Protein AF-A0A140NI10-F1 (afdb_monomer)

Organism: Providencia stuartii (strain MRSN 2154) (NCBI:txid1157951)

Nearest PDB structures (foldseek):
  1dov-assembly1_A  TM=3.458E-01  e=9.570E-01  Mus musculus
  4igg-assembly1_B  TM=4.214E-01  e=2.190E+00  Homo sapiens
  4igg-assembly1_A  TM=4.180E-01  e=5.246E+00  Homo sapiens
  6z0c-assembly4_D  TM=2.376E-01  e=1.662E+00  Escherichia coli

Mean predicted aligned error: 4.51 Å

Sequence (211 aa):
MIIGLGIGGLHVGQPLRFFNMLLGVGRSPMSNEAFLSGVFVTFAAATLFFTLFYKQALLRELANIAAVISGVAFVWSIPQVYNIASIANWNTGYTTLQMWMTMLVGGGALAIAIGARGLGIASFLIGALVIFASRAGYQAFLSETGPALSAEQTGFWGFQVVVLVIALAGFIGMALKQRAPKATLATCAGAVLLAELAGRIAFYNLWQITM

Foldseek 3Di:
DVVVVVCVLVVDPCSVCLVVLCVCCPPALSSVLNVLVVQLVVLVVQLVCCVPPVVDPVSNVVSVVSNVVSVVSNLQSVLVNQLDPQQQLSVDPVVNLLSQLLCLQLVLLVCCLVPVLPSSLVSNVVSLVSCVVCVVVSLVSCCVPPVVLSVVLVVLLVLLNVLSVVLNVVSVVCVVVVDDDSVVSVVSSVSNVVSSVSVVVSSVSSDDGDD

Secondary structure (DSSP, 8-state):
-HHHHHHHHHSSS-GGGGGGGGGGTTT-HHHHHHHHHHHHHHHHHHHHHHHHTS--HHHHHHHHHHHHHHHHHHHHHHHHHH--TT-TTTSSHHHHHHHHHHHHHHHHHHHHHHT-HHHHHHHHHHHHHHHHHHHHHHHHHHHHH-HHHHHHTHHHHHHHHHHHHHHHHHHHHHHHTS---HHHHHHHHHHHHHHHHHHHHHHHTT-----

pLDDT: mean 91.67, std 6.5, range [59.47, 98.0]

Radius of gyration: 18.82 Å; Cα contacts (8 Å, |Δi|>4): 220; chains: 1; bounding box: 47×36×52 Å

InterPro domains:
  IPR007059 DMSO reductase anchor subunit (DmsC) [PF04976] (4-116)
  IPR007059 DMSO reductase anchor subunit (DmsC) [PTHR38095] (2-207)

Solvent-accessible surface area (backbone atoms only — not comparable to full-atom values): 10786 Å² total; per-residue (Å²): 106,68,66,60,50,50,54,60,48,65,72,43,96,54,53,93,53,52,73,60,40,59,79,32,50,93,76,36,46,62,21,39,26,55,51,31,49,49,53,20,50,52,23,48,50,45,21,50,44,22,59,74,75,69,61,40,66,68,62,18,51,53,22,42,54,49,20,52,55,31,42,53,52,22,60,64,28,53,43,55,59,44,52,38,86,58,25,59,81,40,42,43,72,60,48,42,51,53,56,55,28,47,50,27,29,45,49,10,33,47,31,36,42,78,63,48,42,72,66,9,48,54,33,22,51,55,18,49,52,52,50,61,70,45,42,64,61,49,52,51,51,34,49,72,76,39,43,68,55,43,58,73,30,45,63,33,48,48,49,21,53,53,46,49,54,52,44,50,55,48,53,52,55,36,60,74,62,77,68,66,60,62,66,59,39,44,51,47,26,51,50,44,45,50,21,53,50,34,40,47,52,35,56,63,63,48,71,50,75,65,129

Structure (mmCIF, N/CA/C/O backbone):
data_AF-A0A140NI10-F1
#
_entry.id   AF-A0A140NI10-F1
#
loop_
_atom_site.group_PDB
_atom_site.id
_atom_site.type_symbol
_atom_site.label_atom_id
_atom_site.label_alt_id
_atom_site.label_comp_id
_atom_site.label_asym_id
_atom_site.label_entity_id
_atom_site.label_seq_id
_atom_site.pdbx_PDB_ins_code
_atom_site.Cartn_x
_atom_site.Cartn_y
_atom_site.Cartn_z
_atom_site.occupancy
_atom_site.B_iso_or_equiv
_atom_site.auth_seq_id
_atom_site.auth_comp_id
_atom_site.auth_asym_id
_atom_site.auth_atom_id
_atom_site.pdbx_PDB_model_num
ATOM 1 N N . MET A 1 1 ? -12.496 0.060 0.990 1.00 72.19 1 MET A N 1
ATOM 2 C CA . MET A 1 1 ? -12.858 -1.185 0.273 1.00 72.19 1 MET A CA 1
ATOM 3 C C . MET A 1 1 ? -13.864 -0.915 -0.839 1.00 72.19 1 MET A C 1
ATOM 5 O O . MET A 1 1 ? -13.474 -1.034 -1.987 1.00 72.19 1 MET A O 1
ATOM 9 N N . ILE A 1 2 ? -15.085 -0.450 -0.539 1.00 79.44 2 ILE A N 1
ATOM 10 C CA . ILE A 1 2 ? -16.117 -0.176 -1.565 1.00 79.44 2 ILE A CA 1
ATOM 11 C C . ILE A 1 2 ? -15.663 0.859 -2.605 1.00 79.44 2 ILE A C 1
ATOM 13 O O . ILE A 1 2 ? -15.831 0.627 -3.792 1.00 79.44 2 ILE A O 1
ATOM 17 N N . ILE A 1 3 ? -15.025 1.956 -2.179 1.00 85.12 3 ILE A N 1
ATOM 18 C CA . ILE A 1 3 ? -14.498 2.977 -3.106 1.00 85.12 3 ILE A CA 1
ATOM 19 C C . ILE A 1 3 ? -13.480 2.363 -4.081 1.00 85.12 3 ILE A C 1
ATOM 21 O O . ILE A 1 3 ? -13.579 2.571 -5.284 1.00 85.12 3 ILE A O 1
ATOM 25 N N . GLY A 1 4 ? -12.539 1.563 -3.566 1.00 80.94 4 GLY A N 1
ATOM 26 C CA . GLY A 1 4 ? -11.522 0.893 -4.382 1.00 80.94 4 GLY A CA 1
ATOM 27 C C . GLY A 1 4 ? -12.123 -0.108 -5.370 1.00 80.94 4 GLY A C 1
ATOM 28 O O . GLY A 1 4 ? -11.763 -0.083 -6.539 1.00 80.94 4 GLY A O 1
ATOM 29 N N . LEU A 1 5 ? -13.094 -0.918 -4.935 1.00 79.50 5 LEU A N 1
ATOM 30 C CA . LEU A 1 5 ? -13.854 -1.802 -5.826 1.00 79.50 5 LEU A CA 1
ATOM 31 C C . LEU A 1 5 ? -14.660 -1.032 -6.875 1.00 79.50 5 LEU A C 1
ATOM 33 O O . LEU A 1 5 ? -14.738 -1.473 -8.012 1.00 79.50 5 LEU A O 1
ATOM 37 N N . GLY A 1 6 ? -15.260 0.101 -6.507 1.00 83.44 6 GLY A N 1
ATOM 38 C CA . GLY A 1 6 ? -16.024 0.937 -7.429 1.00 83.44 6 GLY A CA 1
ATOM 39 C C . GLY A 1 6 ? -15.140 1.483 -8.545 1.00 83.44 6 GLY A C 1
ATOM 40 O O . GLY A 1 6 ? -15.444 1.293 -9.717 1.00 83.44 6 GLY A O 1
ATOM 41 N N . ILE A 1 7 ? -13.997 2.076 -8.194 1.00 84.50 7 ILE A N 1
ATOM 42 C CA . ILE A 1 7 ? -13.000 2.533 -9.174 1.00 84.50 7 ILE A CA 1
ATOM 43 C C . ILE A 1 7 ? -12.474 1.337 -9.990 1.00 84.50 7 ILE A C 1
ATOM 45 O O . ILE A 1 7 ? -12.391 1.401 -11.216 1.00 84.50 7 ILE A O 1
ATOM 49 N N . GLY A 1 8 ? -12.208 0.212 -9.322 1.00 78.38 8 GLY A N 1
ATOM 50 C CA . GLY A 1 8 ? -11.812 -1.061 -9.924 1.00 78.38 8 GLY A CA 1
ATOM 51 C C . GLY A 1 8 ? -12.811 -1.595 -10.959 1.00 78.38 8 GLY A C 1
ATOM 52 O O . GLY A 1 8 ? -12.415 -2.028 -12.028 1.00 78.38 8 GLY A O 1
ATOM 53 N N . GLY A 1 9 ? -14.112 -1.524 -10.701 1.00 76.88 9 GLY A N 1
ATOM 54 C CA . GLY A 1 9 ? -15.130 -1.965 -11.655 1.00 76.88 9 GLY A CA 1
ATOM 55 C C . GLY A 1 9 ? -15.343 -0.979 -12.804 1.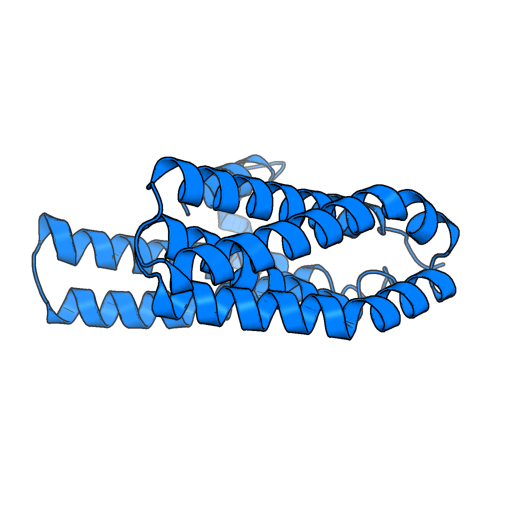00 76.88 9 GLY A C 1
ATOM 56 O O . GLY A 1 9 ? -15.626 -1.394 -13.925 1.00 76.88 9 GLY A O 1
ATOM 57 N N . LEU A 1 10 ? -15.194 0.322 -12.536 1.00 81.56 10 LEU A N 1
ATOM 58 C CA . LEU A 1 10 ? -15.468 1.386 -13.504 1.00 81.56 10 LEU A CA 1
ATOM 59 C C . LEU A 1 10 ? -14.306 1.664 -14.464 1.00 81.56 10 LEU A C 1
ATOM 61 O O . LEU A 1 10 ? -14.553 2.148 -15.563 1.00 81.56 10 LEU A O 1
ATOM 65 N N . HIS A 1 11 ? -13.060 1.358 -14.086 1.00 82.25 11 HIS A N 1
ATOM 66 C CA . HIS A 1 11 ? -11.913 1.540 -14.988 1.00 82.25 11 HIS A CA 1
ATOM 67 C C . HIS A 1 11 ? -11.808 0.447 -16.067 1.00 82.25 11 HIS A C 1
ATOM 69 O O . HIS A 1 11 ? -11.028 0.584 -17.008 1.00 82.25 11 HIS A O 1
ATOM 75 N N . VAL A 1 12 ? -12.587 -0.635 -15.955 1.00 79.56 12 VAL A N 1
ATOM 76 C CA . VAL A 1 12 ? -12.643 -1.686 -16.976 1.00 79.56 12 VAL A CA 1
ATOM 77 C C . VAL A 1 12 ? -13.477 -1.183 -18.153 1.00 79.56 12 VAL A C 1
ATOM 79 O O . VAL A 1 12 ? -14.613 -0.757 -17.973 1.00 79.56 12 VAL A O 1
ATOM 82 N N . GLY A 1 13 ? -12.956 -1.289 -19.379 1.00 78.38 13 GLY A N 1
ATOM 83 C CA . GLY A 1 13 ? -13.637 -0.777 -20.580 1.00 78.38 13 GLY A CA 1
ATOM 84 C C . GLY A 1 13 ? -15.014 -1.400 -20.870 1.00 78.38 13 GLY A C 1
ATOM 85 O O . GLY A 1 13 ? -15.803 -0.821 -21.611 1.00 78.38 13 GLY A O 1
ATOM 86 N N . GLN A 1 14 ? -15.327 -2.567 -20.291 1.00 83.62 14 GLN A N 1
ATOM 87 C CA . GLN A 1 14 ? -16.635 -3.228 -20.397 1.00 83.62 14 GLN A CA 1
ATOM 88 C C . GLN A 1 14 ? -17.093 -3.794 -19.036 1.00 83.62 14 GLN A C 1
ATOM 90 O O . GLN A 1 14 ? -16.992 -5.005 -18.816 1.00 83.62 14 GLN A O 1
ATOM 95 N N . PRO A 1 15 ? -17.646 -2.964 -18.128 1.00 81.25 15 PRO A N 1
ATOM 96 C CA . PRO A 1 15 ? -18.005 -3.385 -16.767 1.00 81.25 15 PRO A CA 1
ATOM 97 C C . PRO A 1 15 ? -19.006 -4.548 -16.719 1.00 81.25 15 PRO A C 1
ATOM 99 O O . PRO A 1 15 ? -18.899 -5.435 -15.876 1.00 81.25 15 PRO A O 1
ATOM 102 N N . LEU A 1 16 ? -19.937 -4.613 -17.680 1.00 82.94 16 LEU A N 1
ATOM 103 C CA . LEU A 1 16 ? -20.929 -5.695 -17.782 1.00 82.94 16 LEU A CA 1
ATOM 104 C C . LEU A 1 16 ? -20.303 -7.077 -18.027 1.00 82.94 16 LEU A C 1
ATOM 106 O O . LEU A 1 16 ? -20.936 -8.097 -17.774 1.00 82.94 16 LEU A O 1
ATOM 110 N N . ARG A 1 17 ? -19.058 -7.122 -18.515 1.00 83.25 17 ARG A N 1
ATOM 111 C CA . ARG A 1 17 ? -18.321 -8.362 -18.790 1.00 83.25 17 ARG A CA 1
ATOM 112 C C . ARG A 1 17 ? -17.316 -8.702 -17.696 1.00 83.25 17 ARG A C 1
ATOM 114 O O . ARG A 1 17 ? -16.549 -9.642 -17.876 1.00 83.25 17 ARG A O 1
ATOM 121 N N . PHE A 1 18 ? -17.325 -7.988 -16.569 1.00 79.19 18 PHE A N 1
ATOM 122 C CA . PHE A 1 18 ? -16.405 -8.222 -15.455 1.00 79.19 18 PHE A CA 1
ATOM 123 C C . PHE A 1 18 ? -16.382 -9.692 -15.010 1.00 79.19 18 PHE A C 1
ATOM 125 O O . PHE A 1 18 ? -15.312 -10.258 -14.813 1.00 79.19 18 PHE A O 1
ATOM 132 N N . PHE A 1 19 ? -17.540 -10.359 -14.956 1.00 82.88 19 PHE A N 1
ATOM 133 C CA . PHE A 1 19 ? -17.618 -11.776 -14.580 1.00 82.88 19 PHE A CA 1
ATOM 134 C C . PHE A 1 19 ? -16.834 -12.709 -15.515 1.00 82.88 19 PHE A C 1
ATOM 136 O O . PHE A 1 19 ? -16.375 -13.759 -15.074 1.00 82.88 19 PHE A O 1
ATOM 143 N N . ASN A 1 20 ? -16.586 -12.317 -16.769 1.00 87.44 20 ASN A N 1
ATOM 144 C CA . ASN A 1 20 ? -15.749 -13.100 -17.678 1.00 87.44 20 ASN A CA 1
ATOM 145 C C . ASN A 1 20 ? -14.283 -13.132 -17.225 1.00 87.44 20 ASN A C 1
ATOM 147 O O . ASN A 1 20 ? -13.594 -14.107 -17.513 1.00 87.44 20 ASN A O 1
ATOM 151 N N . MET A 1 21 ? -13.800 -12.122 -16.485 1.00 83.50 21 MET A N 1
ATOM 152 C CA . MET A 1 21 ? -12.450 -12.159 -15.909 1.00 83.50 21 MET A CA 1
ATOM 153 C C . MET A 1 21 ? -12.278 -13.321 -14.931 1.00 83.50 21 MET A C 1
ATOM 155 O O . MET A 1 21 ? -11.159 -13.814 -14.795 1.00 83.50 21 MET A O 1
ATOM 159 N N . LEU A 1 22 ? -13.355 -13.806 -14.300 1.00 86.31 22 LEU A N 1
ATOM 160 C CA . LEU A 1 22 ? -13.292 -14.951 -13.387 1.00 86.31 22 LEU A CA 1
ATOM 161 C C . LEU A 1 22 ? -12.884 -16.247 -14.104 1.00 86.31 22 LEU A C 1
ATOM 163 O O . LEU A 1 22 ? -12.261 -17.111 -13.495 1.00 86.31 22 LEU A O 1
ATOM 167 N N . LEU A 1 23 ? -13.145 -16.360 -15.410 1.00 91.56 23 LEU A N 1
ATOM 168 C CA . LEU A 1 23 ? -12.708 -17.505 -16.221 1.00 91.56 23 LEU A CA 1
ATOM 169 C C . LEU A 1 23 ? -11.180 -17.558 -16.396 1.00 91.56 23 LEU A C 1
ATOM 171 O O . LEU A 1 23 ? -10.634 -18.594 -16.767 1.00 91.56 23 LEU A O 1
ATOM 175 N N . GLY A 1 24 ? -10.486 -16.445 -16.144 1.00 89.81 24 GLY A N 1
ATOM 176 C CA . GLY A 1 24 ? -9.028 -16.348 -16.210 1.00 89.81 24 GLY A CA 1
ATOM 177 C C . GLY A 1 24 ? -8.313 -16.636 -14.887 1.00 89.81 24 GLY A C 1
ATOM 178 O O . GLY A 1 24 ? -7.084 -16.544 -14.849 1.00 89.81 24 GLY A O 1
ATOM 179 N N . VAL A 1 25 ? -9.039 -16.954 -13.808 1.00 94.00 25 VAL A N 1
ATOM 180 C CA . VAL A 1 25 ? -8.435 -17.268 -12.502 1.00 94.00 25 VAL A CA 1
ATOM 181 C C . VAL A 1 25 ? -7.501 -18.475 -12.637 1.00 94.00 25 VAL A C 1
ATOM 183 O O . VAL A 1 25 ? -7.818 -19.470 -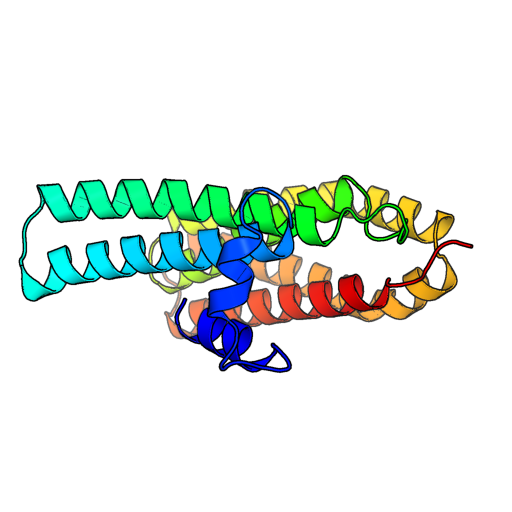13.283 1.00 94.00 25 VAL A O 1
ATOM 186 N N . GLY A 1 26 ? -6.305 -18.353 -12.070 1.00 91.25 26 GLY A N 1
ATOM 187 C CA . GLY A 1 26 ? -5.202 -19.306 -12.187 1.00 91.25 26 GLY A CA 1
ATOM 188 C C . GLY A 1 26 ? -4.323 -19.118 -13.428 1.00 91.25 26 GLY A C 1
ATOM 189 O O . GLY A 1 26 ? -3.220 -19.652 -13.458 1.00 91.25 26 GLY A O 1
ATOM 190 N N . ARG A 1 27 ? -4.761 -18.345 -14.434 1.00 92.19 27 ARG A N 1
ATOM 191 C CA . ARG A 1 27 ? -4.023 -18.134 -15.697 1.00 92.19 27 ARG A CA 1
ATOM 192 C C . ARG A 1 27 ? -3.550 -16.699 -15.896 1.00 92.19 27 ARG A C 1
ATOM 194 O O . ARG A 1 27 ? -2.486 -16.488 -16.465 1.00 92.19 27 ARG A O 1
ATOM 201 N N . SER A 1 28 ? -4.349 -15.724 -15.469 1.00 92.88 28 SER A N 1
ATOM 202 C CA . SER A 1 28 ? -4.067 -14.298 -15.631 1.00 92.88 28 SER A CA 1
ATOM 203 C C . SER A 1 28 ? -3.830 -13.643 -14.268 1.00 92.88 28 SER A C 1
ATOM 205 O O . SER A 1 28 ? -4.716 -13.722 -13.410 1.00 92.88 28 SER A O 1
ATOM 207 N N . PRO A 1 29 ? -2.695 -12.945 -14.063 1.00 93.12 29 PRO A N 1
ATOM 208 C CA . PRO A 1 29 ? -2.457 -12.165 -12.850 1.00 93.12 29 PRO A CA 1
ATOM 209 C C . PRO A 1 29 ? -3.578 -11.159 -12.559 1.00 93.12 29 PRO A C 1
ATOM 211 O O . PRO A 1 29 ? -4.019 -11.042 -11.421 1.00 93.12 29 PRO A O 1
ATOM 214 N N . MET A 1 30 ? -4.116 -10.509 -13.597 1.00 91.06 30 MET A N 1
ATOM 215 C CA . MET A 1 30 ? -5.201 -9.531 -13.459 1.00 91.06 30 MET A CA 1
ATOM 216 C C . MET A 1 30 ? -6.517 -10.183 -13.005 1.00 91.06 30 MET A C 1
ATOM 218 O O . MET A 1 30 ? -7.249 -9.629 -12.187 1.00 91.06 30 MET A O 1
ATOM 222 N N . SER A 1 31 ? -6.815 -11.389 -13.501 1.00 93.25 31 SER A N 1
ATOM 223 C CA . SER A 1 31 ? -7.972 -12.171 -13.045 1.00 93.25 31 SER A CA 1
ATOM 224 C C . SER A 1 31 ? -7.812 -12.635 -11.598 1.00 93.25 31 SER A C 1
ATOM 226 O O . SER A 1 31 ? -8.778 -12.592 -10.836 1.00 93.25 31 SER A O 1
ATOM 228 N N . ASN A 1 32 ? -6.602 -13.055 -11.212 1.00 95.00 32 ASN A N 1
ATOM 229 C CA . ASN A 1 32 ? -6.291 -13.449 -9.838 1.00 95.00 32 ASN A CA 1
ATOM 230 C C . ASN A 1 32 ? -6.474 -12.276 -8.874 1.00 95.00 32 ASN A C 1
ATOM 232 O O . ASN A 1 32 ? -7.113 -12.442 -7.836 1.00 95.00 32 ASN A O 1
ATOM 236 N N . GLU A 1 33 ? -5.969 -11.096 -9.239 1.00 93.44 33 GLU A N 1
ATOM 237 C CA . GLU A 1 33 ? -6.137 -9.871 -8.458 1.00 93.44 33 GLU A CA 1
ATOM 238 C C . GLU A 1 33 ? -7.620 -9.535 -8.260 1.00 93.44 33 GLU A C 1
ATOM 240 O O . GLU A 1 33 ? -8.076 -9.371 -7.125 1.00 93.44 33 GLU A O 1
ATOM 245 N N . ALA A 1 34 ? -8.397 -9.494 -9.348 1.00 91.38 34 ALA A N 1
ATOM 246 C CA . ALA A 1 34 ? -9.821 -9.180 -9.283 1.00 91.38 34 ALA A CA 1
ATOM 247 C C . ALA A 1 34 ? -10.587 -10.174 -8.396 1.00 91.38 34 ALA A C 1
ATOM 249 O O . 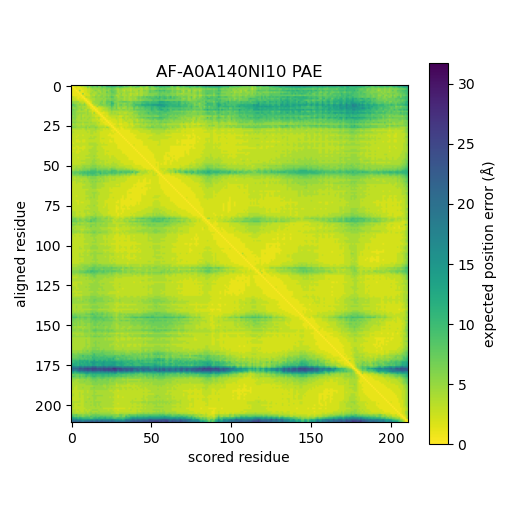ALA A 1 34 ? -11.375 -9.761 -7.540 1.00 91.38 34 ALA A O 1
ATOM 250 N N . PHE A 1 35 ? -10.322 -11.475 -8.542 1.00 93.12 35 PHE A N 1
ATOM 251 C CA . PHE A 1 35 ? -10.942 -12.511 -7.719 1.00 93.12 35 PHE A CA 1
ATOM 252 C C . PHE A 1 35 ? -10.587 -12.360 -6.234 1.00 93.12 35 PHE A C 1
ATOM 254 O O . PHE A 1 35 ? -11.484 -12.319 -5.391 1.00 93.12 35 PHE A O 1
ATOM 261 N N . LEU A 1 36 ? -9.300 -12.215 -5.903 1.00 95.06 36 LEU A N 1
ATOM 262 C CA . LEU A 1 36 ? -8.839 -12.072 -4.519 1.00 95.06 36 LEU A CA 1
ATOM 263 C C . LEU A 1 36 ? -9.357 -10.785 -3.867 1.00 95.06 36 LEU A C 1
ATOM 265 O O . LEU A 1 36 ? -9.710 -10.804 -2.687 1.00 95.06 36 LEU A O 1
ATOM 269 N N . SER A 1 37 ? -9.489 -9.697 -4.633 1.00 93.00 37 SER A N 1
ATOM 270 C CA . SER A 1 37 ? -10.119 -8.460 -4.159 1.00 93.00 37 SER A CA 1
ATOM 271 C C . SER A 1 37 ? -11.581 -8.686 -3.746 1.00 93.00 37 SER A C 1
ATOM 273 O O . SER A 1 37 ? -12.011 -8.214 -2.690 1.00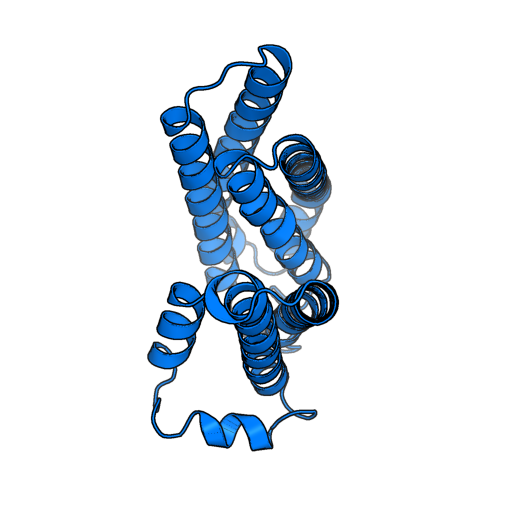 93.00 37 SER A O 1
ATOM 275 N N . GLY A 1 38 ? -12.329 -9.468 -4.535 1.00 92.06 38 GLY A N 1
ATOM 276 C CA . GLY A 1 38 ? -13.708 -9.848 -4.245 1.00 92.06 38 GLY A CA 1
ATOM 277 C C . GLY A 1 38 ? -13.806 -10.710 -2.989 1.00 92.06 38 GLY A C 1
ATOM 278 O O . GLY A 1 38 ? -14.576 -10.383 -2.090 1.00 92.06 38 GLY A O 1
ATOM 279 N N . VAL A 1 39 ? -12.968 -11.747 -2.880 1.00 95.38 39 VAL A N 1
ATOM 280 C CA . VAL A 1 39 ? -12.902 -12.636 -1.705 1.00 95.38 39 VAL A CA 1
ATOM 281 C C . VAL A 1 39 ? -12.609 -11.846 -0.425 1.00 95.38 39 VAL A C 1
ATOM 283 O O . VAL A 1 39 ? -13.307 -12.012 0.578 1.00 95.38 39 VAL A O 1
ATOM 286 N N . PHE A 1 40 ? -11.625 -10.944 -0.466 1.00 95.75 40 PHE A N 1
ATOM 287 C CA . PHE A 1 40 ? -11.302 -10.066 0.659 1.00 95.75 40 PHE A CA 1
ATOM 288 C C . PHE A 1 40 ? -12.504 -9.215 1.082 1.00 95.75 40 PHE A C 1
ATOM 290 O O . PHE A 1 40 ? -12.826 -9.118 2.270 1.00 95.75 40 PHE A O 1
ATOM 297 N N . VAL A 1 41 ? -13.215 -8.635 0.114 1.00 94.56 41 VAL A N 1
ATOM 298 C CA . VAL A 1 41 ? -14.398 -7.816 0.394 1.00 94.56 41 VAL A CA 1
ATOM 299 C C . VAL A 1 41 ? -15.540 -8.635 0.967 1.00 94.56 41 VAL A C 1
ATOM 301 O O . VAL A 1 41 ? -16.184 -8.173 1.910 1.00 94.56 41 VAL A O 1
ATOM 304 N N . THR A 1 42 ? -15.761 -9.849 0.474 1.00 95.25 42 THR A N 1
ATOM 305 C CA . THR A 1 42 ? -16.774 -10.756 1.015 1.00 95.25 42 THR A CA 1
ATOM 306 C C . THR A 1 42 ? -16.517 -11.063 2.489 1.00 95.25 42 THR A C 1
ATOM 308 O O . THR A 1 42 ? -17.431 -10.919 3.300 1.00 95.25 42 THR A O 1
ATOM 311 N N . PHE A 1 43 ? -15.288 -11.415 2.877 1.00 97.44 43 PHE A N 1
ATOM 312 C CA . PHE A 1 43 ? -14.982 -11.721 4.280 1.00 97.44 43 PHE A CA 1
ATOM 313 C C . PHE A 1 43 ? -14.986 -10.483 5.185 1.00 97.44 43 PHE A C 1
ATOM 315 O O . PHE A 1 43 ? -15.462 -10.550 6.323 1.00 97.44 43 PHE A O 1
ATOM 322 N N . ALA A 1 44 ? -14.547 -9.327 4.683 1.00 95.12 44 ALA A N 1
ATOM 323 C CA . ALA A 1 44 ? -14.672 -8.071 5.418 1.00 95.12 44 ALA A CA 1
ATOM 324 C C . ALA A 1 44 ? -16.148 -7.691 5.649 1.00 95.12 44 ALA A C 1
ATOM 326 O O . ALA A 1 44 ? -16.532 -7.322 6.761 1.00 95.12 44 ALA A O 1
ATOM 327 N N . ALA A 1 45 ? -17.001 -7.843 4.631 1.00 95.50 45 ALA A N 1
ATOM 328 C CA . ALA A 1 45 ? -18.439 -7.620 4.750 1.00 95.50 45 ALA A CA 1
ATOM 329 C C . ALA A 1 45 ? -19.097 -8.629 5.703 1.00 95.50 45 ALA A C 1
ATOM 331 O O . ALA A 1 45 ? -19.912 -8.233 6.534 1.00 95.50 45 ALA A O 1
ATOM 332 N N . ALA A 1 46 ? -18.702 -9.906 5.652 1.00 96.19 46 ALA A N 1
ATOM 333 C CA . ALA A 1 46 ? -19.167 -10.934 6.581 1.00 96.19 46 ALA A CA 1
ATOM 334 C C . ALA A 1 46 ? -18.797 -10.601 8.036 1.00 96.19 46 ALA A C 1
ATOM 336 O O . ALA A 1 46 ? -19.630 -10.728 8.932 1.00 96.19 46 ALA A O 1
ATOM 337 N N . THR A 1 47 ? -17.585 -10.088 8.271 1.00 95.62 47 THR A N 1
ATOM 338 C CA . THR A 1 47 ? -17.148 -9.626 9.597 1.00 95.62 47 THR A CA 1
ATOM 339 C C . THR A 1 47 ? -18.066 -8.523 10.125 1.00 95.62 47 THR A C 1
ATOM 341 O O . THR A 1 47 ? -18.536 -8.596 11.264 1.00 95.62 47 THR A O 1
ATOM 344 N N . LEU A 1 48 ? -18.389 -7.523 9.295 1.00 94.94 48 LEU A N 1
ATOM 345 C CA . LEU A 1 48 ? -19.337 -6.464 9.660 1.00 94.94 48 LEU A CA 1
ATOM 346 C C . LEU A 1 48 ? -20.750 -7.013 9.883 1.00 94.94 48 LEU A C 1
ATOM 348 O O . LEU A 1 48 ? -21.402 -6.640 10.858 1.00 94.94 48 LEU A O 1
ATOM 352 N N . PHE A 1 49 ? -21.207 -7.933 9.032 1.00 96.06 49 PHE A N 1
ATOM 353 C CA . PHE A 1 49 ? -22.531 -8.540 9.128 1.00 96.06 49 PHE A CA 1
ATOM 354 C C . PHE A 1 49 ? -22.730 -9.288 10.453 1.00 96.06 49 PHE A C 1
ATOM 356 O O . PHE A 1 49 ? -23.695 -9.036 11.183 1.00 96.06 49 PHE A O 1
ATOM 363 N N . PHE A 1 50 ? -21.778 -10.154 10.811 1.00 96.94 50 PHE A N 1
ATOM 364 C CA . PHE A 1 50 ? -21.809 -10.892 12.073 1.00 96.94 50 PHE A CA 1
ATOM 365 C C . PHE A 1 50 ? -21.563 -10.002 13.293 1.00 96.94 50 PHE A C 1
ATOM 367 O O . PHE A 1 50 ? -21.997 -10.356 14.384 1.00 96.94 50 PHE A O 1
ATOM 374 N N . THR A 1 51 ? -20.933 -8.836 13.128 1.00 94.94 51 THR A N 1
ATOM 375 C CA . THR A 1 51 ? -20.768 -7.854 14.212 1.00 94.94 51 THR A CA 1
ATOM 376 C C . THR A 1 51 ? -22.053 -7.071 14.480 1.00 94.94 51 THR A C 1
ATOM 378 O O . THR A 1 51 ? -22.440 -6.906 15.635 1.00 94.94 51 THR A O 1
ATOM 381 N N . LEU A 1 52 ? -22.712 -6.573 13.431 1.00 95.88 52 LEU A N 1
ATOM 382 C CA . LEU A 1 52 ? -23.792 -5.592 13.559 1.00 95.88 52 LEU A CA 1
ATOM 383 C C . LEU A 1 52 ? -25.184 -6.230 13.620 1.00 95.88 52 LEU A C 1
ATOM 385 O O . LEU A 1 52 ? -26.009 -5.803 14.427 1.00 95.88 52 LEU A O 1
ATOM 389 N N . PHE A 1 53 ? -25.441 -7.249 12.797 1.00 95.44 53 PHE A N 1
ATOM 390 C CA . PHE A 1 53 ? -26.790 -7.791 12.608 1.00 95.44 53 PHE A CA 1
ATOM 391 C C . PHE A 1 53 ? -27.005 -9.094 13.374 1.00 95.44 53 PHE A C 1
ATOM 393 O O . PHE A 1 53 ? -27.923 -9.183 14.184 1.00 95.44 53 PHE A O 1
ATOM 400 N N . TYR A 1 54 ? -26.148 -10.095 13.152 1.00 93.56 54 TYR A N 1
ATOM 401 C CA . TYR A 1 54 ? -26.355 -11.435 13.720 1.00 93.56 54 TYR A CA 1
ATOM 402 C C . TYR A 1 54 ? -25.681 -11.642 15.088 1.00 93.56 54 TYR A C 1
ATOM 404 O O . TYR A 1 54 ? -26.076 -12.523 15.844 1.00 93.5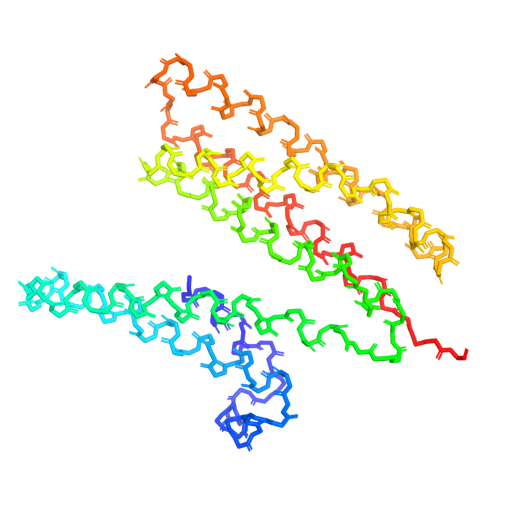6 54 TYR A O 1
ATOM 412 N N . LYS A 1 55 ? -24.680 -10.815 15.425 1.00 92.50 55 LYS A N 1
ATOM 413 C CA . LYS A 1 55 ? -23.978 -10.770 16.726 1.00 92.50 55 LYS A CA 1
ATOM 414 C C . LYS A 1 55 ? -23.379 -12.109 17.193 1.00 92.50 55 LYS A C 1
ATOM 416 O O . LYS A 1 55 ? -23.222 -12.333 18.390 1.00 92.50 55 LYS A O 1
ATOM 421 N N . GLN A 1 56 ? -22.991 -12.983 16.261 1.00 94.31 56 GLN A N 1
ATOM 422 C CA . GLN A 1 56 ? -22.305 -14.242 16.573 1.00 94.31 56 GLN A CA 1
ATOM 423 C C . GLN A 1 56 ? -20.791 -14.051 16.630 1.00 94.31 56 GLN A C 1
ATOM 425 O O . GLN A 1 56 ? -20.141 -13.832 15.606 1.00 94.31 56 GLN A O 1
ATOM 430 N N . ALA A 1 57 ? -20.218 -14.192 17.826 1.00 94.31 57 ALA A N 1
ATOM 431 C CA . ALA A 1 57 ? -18.797 -13.947 18.063 1.00 94.31 57 ALA A CA 1
ATOM 432 C C . ALA A 1 57 ? -17.882 -14.912 17.291 1.00 94.31 57 ALA A C 1
ATOM 434 O O . ALA A 1 57 ? -16.899 -14.467 16.704 1.00 94.31 57 ALA A O 1
ATOM 435 N N . LEU A 1 58 ? -18.225 -16.205 17.238 1.00 96.62 58 LEU A N 1
ATOM 436 C CA . LEU A 1 58 ? -17.421 -17.210 16.534 1.00 96.62 58 LEU A CA 1
ATOM 437 C C . LEU A 1 58 ? -17.355 -16.927 15.028 1.00 96.62 58 LEU A C 1
ATOM 439 O O . LEU A 1 58 ? -16.272 -16.875 14.456 1.00 96.62 58 LEU A O 1
ATOM 443 N N . LEU A 1 59 ? -18.507 -16.701 14.388 1.00 96.19 59 LEU A N 1
ATOM 444 C CA . LEU A 1 59 ? -18.570 -16.421 12.950 1.00 96.19 59 LEU A CA 1
ATOM 445 C C . LEU A 1 59 ? -17.906 -15.091 12.596 1.00 96.19 59 LEU A C 1
ATOM 447 O O . LEU A 1 59 ? -17.240 -14.998 11.568 1.00 96.19 59 LEU A O 1
ATOM 451 N N . ARG A 1 60 ? -18.038 -14.079 13.463 1.00 96.94 60 ARG A N 1
ATOM 452 C CA . ARG A 1 60 ? -17.302 -12.820 13.331 1.00 96.94 60 ARG A CA 1
ATOM 453 C C . ARG A 1 60 ? -15.795 -13.061 13.335 1.00 96.94 60 ARG A C 1
ATOM 455 O O . ARG A 1 60 ? -15.107 -12.519 12.480 1.00 96.94 60 ARG A O 1
ATOM 462 N N . GLU A 1 61 ? -15.290 -13.847 14.283 1.00 97.19 61 GLU A N 1
ATOM 463 C CA . GLU A 1 61 ? -13.852 -14.087 14.415 1.00 97.19 61 GLU A CA 1
ATOM 464 C C . GLU A 1 61 ? -13.300 -14.897 13.240 1.00 97.19 61 GLU A C 1
ATOM 466 O O . GLU A 1 61 ? -12.287 -14.524 12.653 1.00 97.19 61 GLU A O 1
ATOM 471 N N . LEU A 1 62 ? -14.016 -15.945 12.821 1.00 97.75 62 LEU A N 1
ATOM 472 C CA . LEU A 1 62 ? -13.661 -16.726 11.635 1.00 97.75 62 LEU A CA 1
ATOM 473 C C . LEU A 1 62 ? -13.656 -15.862 10.367 1.00 97.75 62 LEU A C 1
ATOM 475 O O . LEU A 1 62 ? -12.719 -15.943 9.574 1.00 97.75 62 LEU A O 1
ATOM 479 N N . ALA A 1 63 ? -14.663 -15.000 10.193 1.00 97.31 63 ALA A N 1
ATOM 480 C CA . ALA A 1 63 ? -14.714 -14.065 9.073 1.00 97.31 63 ALA A CA 1
ATOM 481 C C . ALA A 1 63 ? -13.564 -13.046 9.122 1.00 97.31 63 ALA A C 1
ATOM 483 O O . ALA A 1 63 ? -12.993 -12.735 8.080 1.00 97.31 63 ALA A O 1
ATOM 484 N N . ASN A 1 64 ? -13.185 -12.573 10.313 1.00 96.81 64 ASN A N 1
ATOM 485 C CA . ASN A 1 64 ? -12.083 -11.631 10.490 1.00 96.81 64 ASN A CA 1
ATOM 486 C C . ASN A 1 64 ? -10.733 -12.271 10.130 1.00 96.81 64 ASN A C 1
ATOM 488 O O . ASN A 1 64 ? -9.963 -11.704 9.358 1.00 96.81 64 ASN A O 1
ATOM 492 N N . ILE A 1 65 ? -10.472 -13.490 10.613 1.00 97.94 65 ILE A N 1
ATOM 493 C CA . ILE A 1 65 ? -9.270 -14.258 10.254 1.00 97.94 65 ILE A CA 1
ATOM 494 C C . ILE A 1 65 ? -9.225 -14.492 8.739 1.00 97.94 65 ILE A C 1
ATOM 496 O O . ILE A 1 65 ? -8.201 -14.241 8.100 1.00 97.94 65 ILE A O 1
ATOM 500 N N . ALA A 1 66 ? -10.346 -14.902 8.140 1.00 97.75 66 ALA A N 1
ATOM 501 C CA . ALA A 1 66 ? -10.445 -15.085 6.696 1.00 97.75 66 ALA A CA 1
ATOM 502 C C . ALA A 1 66 ? -10.213 -13.773 5.925 1.00 97.75 66 ALA A C 1
ATOM 504 O O . ALA A 1 66 ? -9.544 -13.783 4.889 1.00 97.75 66 ALA A O 1
ATOM 505 N N . ALA A 1 67 ? -10.695 -12.633 6.432 1.00 97.12 67 ALA A N 1
ATOM 506 C CA . ALA A 1 67 ? -10.463 -11.313 5.847 1.00 97.12 67 ALA A CA 1
ATOM 507 C C . ALA A 1 67 ? -8.980 -10.915 5.898 1.00 97.12 67 ALA A C 1
ATOM 509 O O . ALA A 1 67 ? -8.456 -10.392 4.919 1.00 97.12 67 ALA A O 1
ATOM 510 N N . VAL A 1 68 ? -8.277 -11.204 6.996 1.00 96.44 68 VAL A N 1
ATOM 511 C CA . VAL A 1 68 ? -6.831 -10.949 7.100 1.00 96.44 68 VAL A CA 1
ATOM 512 C C . VAL A 1 68 ? -6.058 -11.799 6.091 1.00 96.44 68 VAL A C 1
ATOM 514 O O . VAL A 1 68 ? -5.270 -11.259 5.317 1.00 96.44 68 VAL A O 1
ATOM 517 N N . ILE A 1 69 ? -6.315 -13.110 6.046 1.00 98.00 69 ILE A N 1
ATOM 518 C CA . ILE A 1 69 ? -5.621 -14.033 5.133 1.00 98.00 69 ILE A CA 1
ATOM 519 C C . ILE A 1 69 ? -5.875 -13.646 3.671 1.00 98.00 69 ILE A C 1
ATOM 521 O O . ILE A 1 69 ? -4.935 -13.516 2.886 1.00 98.00 69 ILE A O 1
ATOM 525 N N . SER A 1 70 ? -7.138 -13.414 3.306 1.00 97.25 70 SER A N 1
ATOM 526 C CA . SER A 1 70 ? -7.502 -13.005 1.944 1.00 97.25 70 SER A CA 1
ATOM 527 C C . SER A 1 70 ? -6.982 -11.613 1.583 1.00 97.25 70 SER A C 1
ATOM 529 O O . SER A 1 70 ? -6.586 -11.404 0.442 1.00 97.25 70 SER A O 1
ATOM 531 N N . GLY A 1 71 ? -6.903 -10.682 2.538 1.00 96.31 71 GLY A N 1
ATOM 532 C CA . GLY A 1 71 ? -6.298 -9.367 2.334 1.00 96.31 71 GLY A CA 1
ATOM 533 C C . GLY A 1 71 ? -4.804 -9.453 2.019 1.00 96.31 71 GLY A C 1
ATOM 534 O O . GLY A 1 71 ? -4.335 -8.812 1.081 1.00 96.31 71 GLY A O 1
ATOM 535 N N . VAL A 1 72 ? -4.061 -10.298 2.740 1.00 96.94 72 VAL A N 1
ATOM 536 C CA . VAL A 1 72 ? -2.639 -10.560 2.454 1.00 96.94 72 VAL A CA 1
ATOM 537 C C . VAL A 1 72 ? -2.470 -11.224 1.085 1.00 96.94 72 VAL A C 1
ATOM 539 O O . VAL A 1 72 ? -1.615 -10.805 0.306 1.00 96.94 72 VAL A O 1
ATOM 542 N N . ALA A 1 73 ? -3.313 -12.206 0.751 1.00 97.25 73 ALA A N 1
ATOM 543 C CA . ALA A 1 73 ? -3.302 -12.848 -0.564 1.00 97.25 73 ALA A CA 1
ATOM 544 C C . ALA A 1 73 ? -3.626 -11.859 -1.699 1.00 97.25 73 ALA A C 1
ATOM 546 O O . ALA A 1 73 ? -2.984 -11.881 -2.747 1.00 97.25 73 ALA A O 1
ATOM 547 N N . PHE A 1 74 ? -4.577 -10.949 -1.480 1.00 96.38 74 PHE A N 1
ATOM 548 C CA . PHE A 1 74 ? -4.898 -9.888 -2.428 1.00 96.38 74 PHE A CA 1
ATOM 549 C C . PHE A 1 74 ? -3.695 -8.964 -2.653 1.00 96.38 74 PHE A C 1
ATOM 551 O O . PHE A 1 74 ? -3.289 -8.772 -3.797 1.00 96.38 74 PHE A O 1
ATOM 558 N N . VAL A 1 75 ? -3.043 -8.478 -1.593 1.00 96.44 75 VAL A N 1
ATOM 559 C CA . VAL A 1 75 ? -1.834 -7.642 -1.727 1.00 96.44 75 VAL A CA 1
ATOM 560 C C . VAL A 1 75 ? -0.707 -8.386 -2.447 1.00 96.44 75 VAL A C 1
ATOM 562 O O . VAL A 1 75 ? -0.025 -7.795 -3.279 1.00 96.44 75 VAL A O 1
ATOM 565 N N . TRP A 1 76 ? -0.547 -9.686 -2.196 1.00 96.50 76 TRP A N 1
ATOM 566 C CA . TRP A 1 76 ? 0.415 -10.534 -2.904 1.00 96.50 76 TRP A CA 1
ATOM 567 C C . TRP A 1 76 ? 0.144 -10.646 -4.414 1.00 96.50 76 TRP A C 1
ATOM 569 O O . TRP A 1 76 ? 1.083 -10.795 -5.200 1.00 96.50 76 TRP A O 1
ATOM 579 N N . SER A 1 77 ? -1.119 -10.570 -4.836 1.00 96.19 77 SER A N 1
ATOM 580 C CA . SER A 1 77 ? -1.492 -10.667 -6.252 1.00 96.19 77 SER A CA 1
ATOM 581 C C . SER A 1 77 ? -1.214 -9.396 -7.057 1.00 96.19 77 SER A C 1
ATOM 583 O O . SER A 1 77 ? -0.881 -9.499 -8.235 1.00 96.19 77 SER A O 1
ATOM 585 N N . ILE A 1 78 ? -1.258 -8.216 -6.427 1.00 95.12 78 ILE A N 1
ATOM 586 C CA . ILE A 1 78 ? -1.107 -6.920 -7.113 1.00 95.12 78 ILE A CA 1
ATOM 587 C C . ILE A 1 78 ? 0.236 -6.815 -7.871 1.00 95.12 78 ILE A C 1
ATOM 589 O O . ILE A 1 78 ? 0.215 -6.524 -9.066 1.00 95.12 78 ILE A O 1
ATOM 593 N N . PRO A 1 79 ? 1.414 -7.103 -7.273 1.00 95.44 79 PRO A N 1
ATOM 594 C CA . PRO A 1 79 ? 2.692 -7.012 -7.987 1.00 95.44 79 PRO A CA 1
ATOM 595 C C . PRO A 1 79 ? 2.814 -7.923 -9.205 1.00 95.44 79 PRO A C 1
ATOM 597 O O . PRO A 1 79 ? 3.547 -7.607 -10.138 1.00 95.44 79 PRO A O 1
ATOM 600 N N . GLN A 1 80 ? 2.100 -9.049 -9.222 1.00 95.12 80 GLN A N 1
ATOM 601 C CA . GLN A 1 80 ? 2.170 -10.005 -10.329 1.00 95.12 80 GLN A CA 1
ATOM 602 C C . GLN A 1 80 ? 1.591 -9.429 -11.619 1.00 95.12 80 GLN A C 1
ATOM 604 O O . GLN A 1 80 ? 1.990 -9.848 -12.700 1.00 95.12 80 GLN A O 1
ATOM 609 N N . VAL A 1 81 ? 0.690 -8.450 -11.514 1.00 94.06 81 VAL A N 1
ATOM 610 C CA . VAL A 1 81 ? 0.168 -7.716 -12.671 1.00 94.06 81 VAL A CA 1
ATOM 611 C C . VAL A 1 81 ? 1.244 -6.844 -13.315 1.00 94.06 81 VAL A C 1
ATOM 613 O O . VAL A 1 81 ? 1.182 -6.599 -14.513 1.00 94.06 81 VAL A O 1
ATOM 616 N N . TYR A 1 82 ? 2.254 -6.423 -12.552 1.00 93.75 82 TYR A N 1
ATOM 617 C CA . TYR A 1 82 ? 3.284 -5.491 -13.013 1.00 93.75 82 TYR A CA 1
ATOM 618 C C . TYR A 1 82 ? 4.636 -6.140 -13.305 1.00 93.75 82 TYR A C 1
ATOM 620 O O . TYR A 1 82 ? 5.430 -5.561 -14.041 1.00 93.75 82 TYR A O 1
ATOM 628 N N . ASN A 1 83 ? 4.897 -7.346 -12.797 1.00 91.50 83 ASN A N 1
ATOM 629 C CA . ASN A 1 83 ? 6.084 -8.128 -13.153 1.00 91.50 83 ASN A CA 1
ATOM 630 C C . ASN A 1 83 ? 5.947 -8.725 -14.567 1.00 91.50 83 ASN A C 1
ATOM 632 O O . ASN A 1 83 ? 5.863 -9.938 -14.755 1.00 91.50 83 ASN A O 1
ATOM 636 N N . ILE A 1 84 ? 5.880 -7.847 -15.570 1.00 90.31 84 ILE A N 1
ATOM 637 C CA . ILE A 1 84 ? 5.726 -8.182 -16.985 1.00 90.31 84 ILE A CA 1
ATOM 638 C C . ILE A 1 84 ? 7.097 -8.099 -17.654 1.00 90.31 84 ILE A C 1
ATOM 640 O O . ILE A 1 84 ? 7.711 -7.036 -17.688 1.00 90.31 84 ILE A O 1
ATOM 644 N N . ALA A 1 85 ? 7.549 -9.201 -18.256 1.00 89.56 85 ALA A N 1
ATOM 645 C CA . ALA A 1 85 ? 8.883 -9.304 -18.856 1.00 89.56 85 ALA A CA 1
ATOM 646 C C . ALA A 1 85 ? 9.200 -8.224 -19.909 1.00 89.56 85 ALA A C 1
ATOM 648 O O . ALA A 1 85 ? 10.358 -7.856 -20.065 1.00 89.56 85 ALA A O 1
ATOM 649 N N . SER A 1 86 ? 8.189 -7.696 -20.602 1.00 90.50 86 SER A N 1
ATOM 650 C CA . SER A 1 86 ? 8.352 -6.676 -21.645 1.00 90.50 86 SER A CA 1
ATOM 651 C C . SER A 1 86 ? 8.581 -5.251 -21.124 1.00 90.50 86 SER A C 1
ATOM 653 O O . SER A 1 86 ? 8.788 -4.348 -21.930 1.00 90.50 86 SER A O 1
ATOM 655 N N . ILE A 1 87 ? 8.471 -5.012 -19.811 1.00 93.00 87 ILE A N 1
ATOM 656 C CA . ILE A 1 87 ? 8.623 -3.686 -19.194 1.00 93.00 87 ILE A CA 1
ATOM 657 C C . ILE A 1 87 ? 9.643 -3.802 -18.059 1.00 93.00 87 ILE A C 1
ATOM 659 O O . ILE A 1 87 ? 9.289 -4.048 -16.903 1.00 93.00 87 ILE A O 1
ATOM 663 N N . ALA A 1 88 ? 10.927 -3.629 -18.380 1.00 92.00 88 ALA A N 1
ATOM 664 C CA . ALA A 1 88 ? 12.021 -3.830 -17.423 1.00 92.00 88 ALA A CA 1
ATOM 665 C C . ALA A 1 88 ? 11.910 -2.948 -16.16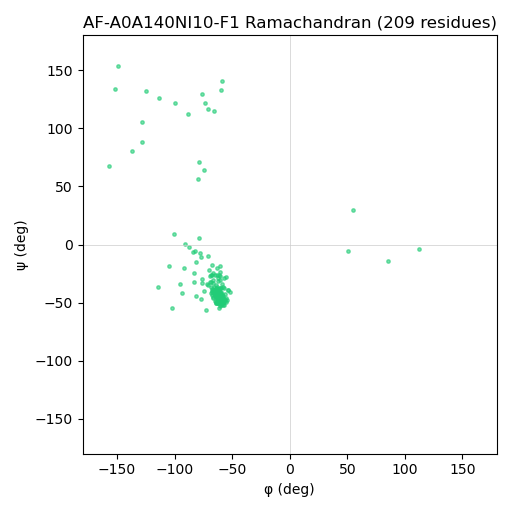8 1.00 92.00 88 ALA A C 1
ATOM 667 O O . ALA A 1 88 ? 12.172 -3.419 -15.064 1.00 92.00 88 ALA A O 1
ATOM 668 N N . ASN A 1 89 ? 11.443 -1.702 -16.310 1.00 93.00 89 ASN A N 1
ATOM 669 C CA . ASN A 1 89 ? 11.275 -0.781 -15.180 1.00 93.00 89 ASN A CA 1
ATOM 670 C C . ASN A 1 89 ? 10.245 -1.269 -14.148 1.00 93.00 89 ASN A C 1
ATOM 672 O O . ASN A 1 89 ? 10.312 -0.887 -12.981 1.00 93.00 89 ASN A O 1
ATOM 676 N N . TRP A 1 90 ? 9.276 -2.084 -14.574 1.00 94.25 90 TRP A N 1
ATOM 677 C CA . TRP A 1 90 ? 8.255 -2.659 -13.697 1.00 94.25 90 TRP A CA 1
ATOM 678 C C . TRP A 1 90 ? 8.626 -4.062 -13.220 1.00 94.25 90 TRP A C 1
ATOM 680 O O . TRP A 1 90 ? 8.315 -4.417 -12.084 1.00 94.25 90 TRP A O 1
ATOM 690 N N . ASN A 1 91 ? 9.314 -4.848 -14.048 1.00 94.38 91 ASN A N 1
ATOM 691 C CA . ASN A 1 91 ? 9.706 -6.218 -13.735 1.00 94.38 91 ASN A CA 1
ATOM 692 C C . ASN A 1 91 ? 10.936 -6.291 -12.819 1.00 94.38 91 ASN A C 1
ATOM 694 O O . ASN A 1 91 ? 12.035 -6.659 -13.233 1.00 94.38 91 ASN A O 1
ATOM 698 N N . THR A 1 92 ? 10.752 -5.923 -11.553 1.00 94.56 92 THR A N 1
ATOM 699 C CA . THR A 1 92 ? 11.827 -5.879 -10.562 1.00 94.56 92 THR A CA 1
ATOM 700 C C . THR A 1 92 ? 11.318 -6.171 -9.151 1.00 94.56 92 THR A C 1
ATOM 702 O O . THR A 1 92 ? 10.169 -5.893 -8.790 1.00 94.56 92 THR A O 1
ATOM 705 N N . GLY A 1 93 ? 12.209 -6.690 -8.301 1.00 96.12 93 GLY A N 1
ATOM 706 C CA . GLY A 1 93 ? 11.940 -6.871 -6.874 1.00 96.12 93 GLY A CA 1
ATOM 707 C C . GLY A 1 93 ? 11.547 -5.566 -6.171 1.00 96.12 93 GLY A C 1
ATOM 708 O O . GLY A 1 93 ? 10.746 -5.603 -5.236 1.00 96.12 93 GLY A O 1
ATOM 709 N N . TYR A 1 94 ? 12.021 -4.410 -6.657 1.00 95.69 94 TYR A N 1
ATOM 710 C CA . TYR A 1 94 ? 11.648 -3.100 -6.113 1.00 95.69 94 TYR A CA 1
ATOM 711 C C . TYR A 1 94 ? 10.154 -2.796 -6.266 1.00 95.69 94 TYR A C 1
ATOM 713 O O . TYR A 1 94 ? 9.546 -2.285 -5.328 1.00 95.69 94 TYR A O 1
ATOM 721 N N . THR A 1 95 ? 9.539 -3.171 -7.391 1.00 95.12 95 THR A N 1
ATOM 722 C CA . THR A 1 95 ? 8.097 -3.004 -7.637 1.00 95.12 95 THR A CA 1
ATOM 723 C C . THR A 1 95 ? 7.286 -3.750 -6.593 1.00 95.12 95 THR A C 1
ATOM 725 O O . THR A 1 95 ? 6.405 -3.184 -5.940 1.00 95.12 95 THR A O 1
ATOM 728 N N . THR A 1 96 ? 7.641 -5.019 -6.391 1.00 96.38 96 THR A N 1
ATOM 729 C CA . THR A 1 96 ? 7.000 -5.879 -5.400 1.00 96.38 96 THR A CA 1
ATOM 730 C C . THR A 1 96 ? 7.167 -5.282 -4.008 1.00 96.38 96 THR A C 1
ATOM 732 O O . THR A 1 96 ? 6.174 -5.052 -3.319 1.00 96.38 96 THR A O 1
ATOM 735 N N . LEU A 1 97 ? 8.398 -4.936 -3.621 1.00 96.94 97 LEU A N 1
ATOM 736 C CA . LEU A 1 97 ? 8.689 -4.331 -2.324 1.00 96.94 97 LEU A CA 1
ATOM 737 C C . LEU A 1 97 ? 7.866 -3.055 -2.096 1.00 96.94 97 LEU A C 1
ATOM 739 O O . LEU A 1 97 ? 7.191 -2.931 -1.076 1.00 96.94 97 LEU A O 1
ATOM 743 N N . GLN A 1 98 ? 7.852 -2.135 -3.062 1.00 94.69 98 GLN A N 1
ATOM 744 C CA . GLN A 1 98 ? 7.124 -0.873 -2.960 1.00 94.69 98 GLN A CA 1
ATOM 745 C C . GLN A 1 98 ? 5.609 -1.091 -2.815 1.00 94.69 98 GLN A C 1
ATOM 747 O O . GLN A 1 98 ? 4.949 -0.366 -2.075 1.00 94.69 98 GLN A O 1
ATOM 752 N N . MET A 1 99 ? 5.026 -2.073 -3.507 1.00 95.19 99 MET A N 1
ATOM 753 C CA . MET A 1 99 ? 3.598 -2.415 -3.392 1.00 95.19 99 MET A CA 1
ATOM 754 C C . MET A 1 99 ? 3.213 -2.943 -2.016 1.00 95.19 99 MET A C 1
ATOM 756 O O . MET A 1 99 ? 2.218 -2.487 -1.448 1.00 95.19 99 MET A O 1
ATOM 760 N N . TRP A 1 100 ? 4.042 -3.803 -1.430 1.00 97.44 100 TRP A N 1
ATOM 761 C CA . TRP A 1 100 ? 3.858 -4.234 -0.047 1.00 97.44 100 TRP A CA 1
ATOM 762 C C . TRP A 1 100 ? 4.011 -3.079 0.942 1.00 97.44 100 TRP A C 1
ATOM 764 O O . TRP A 1 100 ? 3.206 -2.943 1.864 1.00 97.44 100 TRP A O 1
ATOM 774 N N . MET A 1 101 ? 5.006 -2.210 0.748 1.00 97.19 101 MET A N 1
ATOM 775 C CA . MET A 1 101 ? 5.232 -1.104 1.677 1.00 97.19 101 MET A CA 1
ATOM 776 C C . MET A 1 101 ? 4.117 -0.056 1.631 1.00 97.19 101 MET A C 1
ATOM 778 O O . MET A 1 101 ? 3.765 0.473 2.680 1.00 97.19 101 MET A O 1
ATOM 782 N N . THR A 1 102 ? 3.480 0.187 0.481 1.00 95.62 102 THR A N 1
ATOM 783 C CA . THR A 1 102 ? 2.289 1.055 0.416 1.00 95.62 102 THR A CA 1
ATOM 784 C C . THR A 1 102 ? 1.145 0.535 1.276 1.00 95.62 102 THR A C 1
ATOM 786 O O . THR A 1 102 ? 0.457 1.329 1.917 1.00 95.62 102 THR A O 1
ATOM 789 N N . MET A 1 103 ? 0.947 -0.787 1.337 1.00 95.75 103 MET A N 1
ATOM 790 C CA . MET A 1 103 ? -0.050 -1.374 2.234 1.00 95.75 103 MET A CA 1
ATOM 791 C C . MET A 1 103 ? 0.290 -1.082 3.701 1.00 95.75 103 MET A C 1
ATOM 793 O O . MET A 1 103 ? -0.583 -0.636 4.445 1.00 95.75 103 MET A O 1
ATOM 797 N N . LEU A 1 104 ? 1.555 -1.237 4.100 1.00 97.12 104 LEU A N 1
ATOM 798 C CA . LEU A 1 104 ? 1.991 -0.969 5.473 1.00 97.12 104 LEU A CA 1
ATOM 799 C C . LEU A 1 104 ? 1.935 0.519 5.847 1.00 97.12 104 LEU A C 1
ATOM 801 O O . LEU A 1 104 ? 1.489 0.857 6.945 1.00 97.12 104 LEU A O 1
ATOM 805 N N . VAL A 1 105 ? 2.354 1.405 4.943 1.00 97.12 105 VAL A N 1
ATOM 806 C CA . VAL A 1 105 ? 2.387 2.860 5.142 1.00 97.12 105 VAL A CA 1
ATOM 807 C C . VAL A 1 105 ? 0.980 3.451 5.106 1.00 97.12 105 VAL A C 1
ATOM 809 O O . VAL A 1 105 ? 0.544 4.067 6.078 1.00 97.12 105 VAL A O 1
ATOM 812 N N . GLY A 1 106 ? 0.233 3.234 4.023 1.00 95.81 106 GLY A N 1
ATOM 813 C CA . GLY A 1 106 ? -1.127 3.754 3.880 1.00 95.81 106 GLY A CA 1
ATOM 814 C C . GLY A 1 106 ? -2.095 3.116 4.879 1.00 95.81 106 GLY A C 1
ATOM 815 O O . GLY A 1 106 ? -2.854 3.819 5.548 1.00 95.81 106 GLY A O 1
ATOM 816 N N . GLY A 1 107 ? -2.027 1.791 5.038 1.00 95.06 107 GLY A N 1
ATOM 817 C CA . GLY A 1 107 ? -2.827 1.051 6.014 1.00 95.06 107 GLY A CA 1
ATOM 818 C C . GLY A 1 107 ? -2.471 1.414 7.454 1.00 95.06 107 GLY A C 1
ATOM 819 O O . GLY A 1 107 ? -3.370 1.643 8.261 1.00 95.06 107 GLY A O 1
ATOM 820 N N . GLY A 1 108 ? -1.180 1.558 7.765 1.00 95.44 108 GLY A N 1
ATOM 821 C CA . GLY A 1 108 ? -0.703 2.006 9.073 1.00 95.44 108 GLY A CA 1
ATOM 822 C C . GLY A 1 108 ? -1.193 3.410 9.422 1.00 95.44 108 GLY A C 1
ATOM 823 O O . GLY A 1 108 ? -1.763 3.614 10.492 1.00 95.44 108 GLY A O 1
ATOM 824 N N . ALA A 1 109 ? -1.071 4.367 8.498 1.00 95.31 109 ALA A N 1
ATOM 825 C CA . ALA A 1 109 ? -1.554 5.732 8.700 1.00 95.31 109 ALA A CA 1
ATOM 826 C C . ALA A 1 109 ? -3.075 5.786 8.938 1.00 95.31 109 ALA A C 1
ATOM 828 O O . ALA A 1 109 ? -3.542 6.471 9.854 1.00 95.31 109 ALA A O 1
ATOM 829 N N . LEU A 1 110 ? -3.852 5.013 8.172 1.00 94.75 110 LEU A N 1
ATOM 830 C CA . LEU A 1 110 ? -5.294 4.878 8.384 1.00 94.75 110 LEU A CA 1
ATOM 831 C C . LEU A 1 110 ? -5.621 4.217 9.730 1.00 94.75 110 LEU A C 1
ATOM 833 O O . LEU A 1 110 ? -6.499 4.704 10.442 1.00 94.75 110 LEU A O 1
ATOM 837 N N . ALA A 1 111 ? -4.893 3.166 10.117 1.00 93.94 111 ALA A N 1
ATOM 838 C CA . ALA A 1 111 ? -5.049 2.493 11.405 1.00 93.94 111 ALA A CA 1
ATOM 839 C C . ALA A 1 111 ? -4.811 3.454 12.585 1.00 93.94 111 ALA A C 1
ATOM 841 O O . ALA A 1 111 ? -5.584 3.459 13.547 1.00 93.94 111 ALA A O 1
ATOM 842 N N . ILE A 1 112 ? -3.805 4.333 12.492 1.00 92.06 112 ILE A N 1
ATOM 843 C CA . ILE A 1 112 ? -3.563 5.390 13.486 1.00 92.06 112 ILE A CA 1
ATOM 844 C C . ILE A 1 112 ? -4.763 6.342 13.567 1.00 92.06 112 ILE A C 1
ATOM 846 O O . ILE A 1 112 ? -5.228 6.644 14.670 1.00 92.06 112 ILE A O 1
ATOM 850 N N . ALA A 1 113 ? -5.273 6.802 12.419 1.00 91.50 113 ALA A N 1
ATOM 851 C CA . ALA A 1 113 ? -6.368 7.768 12.353 1.00 91.50 113 ALA A CA 1
ATOM 852 C C . ALA A 1 113 ? -7.679 7.236 12.959 1.00 91.50 113 ALA A C 1
ATOM 854 O O . ALA A 1 113 ? -8.387 7.985 13.635 1.00 91.50 113 ALA A O 1
ATOM 855 N N . ILE A 1 114 ? -7.977 5.944 12.781 1.00 91.06 114 ILE A N 1
ATOM 856 C CA . ILE A 1 114 ? -9.185 5.304 13.334 1.00 91.06 114 ILE A CA 1
ATOM 857 C C . ILE A 1 114 ? -9.028 4.836 14.790 1.00 91.06 114 ILE A C 1
ATOM 859 O O . ILE A 1 114 ? -10.012 4.440 15.409 1.00 91.06 114 ILE A O 1
ATOM 863 N N . GLY A 1 115 ? -7.821 4.917 15.362 1.00 88.12 115 GLY A N 1
ATOM 864 C CA . GLY A 1 115 ? -7.569 4.669 16.787 1.00 88.12 115 GLY A CA 1
ATOM 865 C C . GLY A 1 115 ? -6.751 3.417 17.116 1.00 88.12 115 GLY A C 1
ATOM 866 O O . GLY A 1 115 ? -6.365 3.250 18.272 1.00 88.12 115 GLY A O 1
ATOM 867 N N . ALA A 1 116 ? -6.391 2.588 16.134 1.00 90.12 116 ALA A N 1
ATOM 868 C CA . ALA A 1 116 ? -5.490 1.442 16.297 1.00 90.12 116 ALA A CA 1
ATOM 869 C C . ALA A 1 116 ? -4.012 1.890 16.325 1.00 90.12 116 ALA A C 1
ATOM 871 O O . ALA A 1 116 ? -3.185 1.458 15.522 1.00 90.12 116 ALA A O 1
ATOM 872 N N . ARG A 1 117 ? -3.679 2.801 17.250 1.00 86.81 117 ARG A N 1
ATOM 873 C CA . ARG A 1 117 ? -2.421 3.570 17.242 1.00 86.81 117 ARG A CA 1
ATOM 874 C C . ARG A 1 117 ? -1.164 2.705 17.322 1.00 86.81 117 ARG A C 1
ATOM 876 O O . ARG A 1 117 ? -0.252 2.936 16.544 1.00 86.81 117 ARG A O 1
ATOM 883 N N . GLY A 1 118 ? -1.108 1.724 18.225 1.00 88.25 118 GLY A N 1
ATOM 884 C CA . GLY A 1 118 ? 0.099 0.906 18.425 1.00 88.25 118 GLY A CA 1
ATOM 885 C C . GLY A 1 118 ? 0.488 0.113 17.175 1.00 88.25 118 GLY A C 1
ATOM 886 O O . GLY A 1 118 ? 1.591 0.271 16.655 1.00 88.25 118 GLY A O 1
ATOM 887 N N . LEU A 1 119 ? -0.454 -0.677 16.649 1.00 91.31 119 LEU A N 1
ATOM 888 C CA . LEU A 1 119 ? -0.253 -1.453 15.421 1.00 91.31 119 LEU A CA 1
ATOM 889 C C . LEU A 1 119 ? -0.072 -0.550 14.196 1.00 91.31 119 LEU A C 1
ATOM 891 O O . LEU A 1 119 ? 0.776 -0.827 13.354 1.00 91.31 119 LEU A O 1
ATOM 895 N N . GLY A 1 120 ? -0.828 0.548 14.112 1.00 93.25 120 GLY A N 1
ATOM 896 C CA . GLY A 1 120 ? -0.721 1.500 13.011 1.00 93.25 120 GLY A CA 1
ATOM 897 C C . GLY A 1 120 ? 0.644 2.188 12.948 1.00 93.25 120 GLY A C 1
ATOM 898 O O . GLY A 1 120 ? 1.225 2.270 11.870 1.00 93.25 120 GLY A O 1
ATOM 899 N N . ILE A 1 121 ? 1.193 2.613 14.095 1.00 91.88 121 ILE A N 1
ATOM 900 C CA . ILE A 1 121 ? 2.549 3.175 14.185 1.00 91.88 121 ILE A CA 1
ATOM 901 C C . ILE A 1 121 ? 3.577 2.118 13.796 1.00 91.88 121 ILE A C 1
ATOM 903 O O . ILE A 1 121 ? 4.410 2.398 12.945 1.00 91.88 121 ILE A O 1
ATOM 907 N N . ALA A 1 122 ? 3.509 0.908 14.356 1.00 93.44 122 ALA A N 1
ATOM 908 C CA . ALA A 1 122 ? 4.456 -0.155 14.018 1.00 93.44 122 ALA A CA 1
ATOM 909 C C . ALA A 1 122 ? 4.454 -0.465 12.509 1.00 93.44 122 ALA A C 1
ATOM 911 O O . ALA A 1 122 ? 5.511 -0.471 11.881 1.00 93.44 122 ALA A O 1
ATOM 912 N N . SER A 1 123 ? 3.268 -0.631 11.915 1.00 95.56 123 SER A N 1
ATOM 913 C CA . SER A 1 123 ? 3.094 -0.843 10.472 1.00 95.56 123 SER A CA 1
ATOM 914 C C . SER A 1 123 ? 3.674 0.310 9.651 1.00 95.56 123 SER A C 1
ATOM 916 O O . SER A 1 123 ? 4.459 0.082 8.732 1.00 95.56 123 SER A O 1
ATOM 918 N N . PHE A 1 124 ? 3.332 1.555 10.003 1.00 96.00 124 PHE A N 1
ATOM 919 C CA . PHE A 1 124 ? 3.823 2.741 9.304 1.00 96.00 124 PHE A CA 1
ATOM 920 C C . PHE A 1 124 ? 5.349 2.867 9.394 1.00 96.00 124 PHE A C 1
ATOM 922 O O . PHE A 1 124 ? 5.995 3.128 8.384 1.00 96.00 124 PHE A O 1
ATOM 929 N N . LEU A 1 125 ? 5.928 2.653 10.581 1.00 94.69 125 LEU A N 1
ATOM 930 C CA . LEU A 1 125 ? 7.372 2.709 10.811 1.00 94.69 125 LEU A CA 1
ATOM 931 C C . LEU A 1 125 ? 8.110 1.677 9.961 1.00 94.69 125 LEU A C 1
ATOM 933 O O . LEU A 1 125 ? 9.047 2.039 9.255 1.00 94.69 125 LEU A O 1
ATOM 937 N N . ILE A 1 126 ? 7.674 0.415 9.998 1.00 95.88 126 ILE A N 1
ATOM 938 C CA . ILE A 1 126 ? 8.283 -0.660 9.207 1.00 95.88 126 ILE A CA 1
ATOM 939 C C . ILE A 1 126 ? 8.216 -0.306 7.719 1.00 95.88 126 ILE A C 1
ATOM 941 O O . ILE A 1 126 ? 9.240 -0.319 7.038 1.00 95.88 126 ILE A O 1
ATOM 945 N N . GLY A 1 127 ? 7.033 0.080 7.233 1.00 96.69 127 GLY A N 1
ATOM 946 C CA . GLY A 1 127 ? 6.834 0.446 5.834 1.00 96.69 127 GLY A CA 1
ATOM 947 C C . GLY A 1 127 ? 7.713 1.618 5.389 1.00 96.69 127 GLY A C 1
ATOM 948 O O . GLY A 1 127 ? 8.411 1.526 4.380 1.00 96.69 127 GLY A O 1
ATOM 949 N N . ALA A 1 128 ? 7.727 2.707 6.160 1.00 95.94 128 ALA A N 1
ATOM 950 C CA . ALA A 1 128 ? 8.494 3.906 5.837 1.00 95.94 128 ALA A CA 1
ATOM 951 C C . ALA A 1 128 ? 10.008 3.646 5.863 1.00 95.94 128 ALA A C 1
ATOM 953 O O . ALA A 1 128 ? 10.713 4.057 4.943 1.00 95.94 128 ALA A O 1
ATOM 954 N N . LEU A 1 129 ? 10.509 2.924 6.872 1.00 95.69 129 LEU A N 1
ATOM 955 C CA . LEU A 1 129 ? 11.931 2.593 6.983 1.00 95.69 129 LEU A CA 1
ATOM 956 C C . LEU A 1 129 ? 12.411 1.734 5.812 1.00 95.69 129 LEU A C 1
ATOM 958 O O . LEU A 1 129 ? 13.459 2.022 5.242 1.00 95.69 129 LEU A O 1
ATOM 962 N N . VAL A 1 130 ? 11.637 0.722 5.414 1.00 97.12 130 VAL A N 1
ATOM 963 C CA . VAL A 1 130 ? 11.978 -0.122 4.260 1.00 97.12 130 VAL A CA 1
ATOM 964 C C . VAL A 1 130 ? 11.936 0.683 2.958 1.00 97.12 130 VAL A C 1
ATOM 966 O O . VAL A 1 130 ? 12.838 0.550 2.128 1.00 97.12 130 VAL A O 1
ATOM 969 N N . ILE A 1 131 ? 10.950 1.573 2.783 1.00 95.88 131 ILE A N 1
ATOM 970 C CA . ILE A 1 131 ? 10.917 2.492 1.635 1.00 95.88 131 ILE A CA 1
ATOM 971 C C . ILE A 1 131 ? 12.189 3.337 1.590 1.00 95.88 131 ILE A C 1
ATOM 973 O O . ILE A 1 131 ? 12.822 3.405 0.540 1.00 95.88 131 ILE A O 1
ATOM 977 N N . PHE A 1 132 ? 12.585 3.962 2.700 1.00 95.50 132 PHE A N 1
ATOM 978 C CA . PHE A 1 132 ? 13.788 4.792 2.737 1.00 95.50 132 PHE A CA 1
ATOM 979 C C . PHE A 1 132 ? 15.063 3.983 2.490 1.00 95.50 132 PHE A C 1
ATOM 981 O O . PHE A 1 132 ? 15.889 4.402 1.682 1.00 95.50 132 PHE A O 1
ATOM 988 N N . ALA A 1 133 ? 15.190 2.805 3.104 1.00 96.56 133 ALA A N 1
ATOM 989 C CA . ALA A 1 133 ? 16.344 1.926 2.931 1.00 96.56 133 ALA A CA 1
ATOM 990 C C . ALA A 1 133 ? 16.502 1.448 1.478 1.00 96.56 133 ALA A C 1
ATOM 992 O O . ALA A 1 133 ? 17.610 1.387 0.955 1.00 96.56 133 ALA A O 1
ATOM 993 N N . SER A 1 134 ? 15.388 1.145 0.807 1.00 96.12 134 SER A N 1
ATOM 994 C CA . SER A 1 134 ? 15.385 0.682 -0.586 1.00 96.12 134 SER A CA 1
ATOM 995 C C . SER A 1 134 ? 15.490 1.807 -1.624 1.00 96.12 134 SER A C 1
ATOM 997 O O . SER A 1 134 ? 15.780 1.534 -2.790 1.00 96.12 134 SER A O 1
ATOM 999 N N . ARG A 1 135 ? 15.268 3.074 -1.235 1.00 93.69 135 ARG A N 1
ATOM 1000 C CA . ARG A 1 135 ? 15.050 4.181 -2.182 1.00 93.69 135 ARG A CA 1
ATOM 1001 C C . ARG A 1 135 ? 16.251 4.454 -3.078 1.00 93.69 135 ARG A C 1
ATOM 1003 O O . ARG A 1 135 ? 16.071 4.611 -4.281 1.00 93.69 135 ARG A O 1
ATOM 1010 N N . ALA A 1 136 ? 17.448 4.505 -2.496 1.00 94.38 136 ALA A N 1
ATOM 1011 C CA . ALA A 1 136 ? 18.676 4.769 -3.241 1.00 94.38 136 ALA A CA 1
ATOM 1012 C C . ALA A 1 136 ? 18.957 3.657 -4.265 1.00 94.38 136 ALA A C 1
ATOM 1014 O O . ALA A 1 136 ? 19.242 3.948 -5.423 1.00 94.38 136 ALA A O 1
ATOM 1015 N N . GLY A 1 137 ? 18.791 2.391 -3.864 1.00 96.19 137 GLY A N 1
ATOM 1016 C CA . GLY A 1 137 ? 18.954 1.243 -4.760 1.00 96.19 137 GLY A CA 1
ATOM 1017 C C . GLY A 1 137 ? 17.938 1.239 -5.901 1.00 96.19 137 GLY A C 1
ATOM 1018 O O . GLY A 1 137 ? 18.301 1.003 -7.052 1.00 96.19 137 GLY A O 1
ATOM 1019 N N . TYR A 1 138 ? 16.679 1.578 -5.611 1.00 95.44 138 TYR A N 1
ATOM 1020 C CA . TYR A 1 138 ? 15.651 1.675 -6.644 1.00 95.44 138 TYR A CA 1
ATOM 1021 C C . TYR A 1 138 ? 15.924 2.819 -7.632 1.00 95.44 138 TYR A C 1
ATOM 1023 O O . TYR A 1 138 ? 15.792 2.635 -8.839 1.00 95.44 138 TYR A O 1
ATOM 1031 N N . GLN A 1 139 ? 16.359 3.986 -7.147 1.00 93.69 139 GLN A N 1
ATOM 1032 C CA . GLN A 1 139 ? 16.726 5.109 -8.015 1.00 93.69 139 GLN A CA 1
ATOM 1033 C C . GLN A 1 139 ? 17.948 4.810 -8.887 1.00 93.69 139 GLN A C 1
ATOM 1035 O O . GLN A 1 139 ? 17.949 5.192 -10.057 1.00 93.69 139 GLN A O 1
ATOM 1040 N N . ALA A 1 140 ? 18.958 4.114 -8.357 1.00 95.44 140 ALA A N 1
ATOM 1041 C CA . ALA A 1 140 ? 20.107 3.670 -9.144 1.00 95.44 140 ALA A CA 1
ATOM 1042 C C . ALA A 1 140 ? 19.661 2.739 -10.284 1.00 95.44 140 ALA A C 1
ATOM 1044 O O . ALA A 1 140 ? 19.940 3.020 -11.446 1.00 95.44 140 ALA A O 1
ATOM 1045 N N . PHE A 1 141 ? 18.850 1.722 -9.968 1.00 95.44 141 PHE A N 1
ATOM 1046 C CA . PHE A 1 141 ? 18.280 0.805 -10.960 1.00 95.44 141 PHE A CA 1
ATOM 1047 C C . PHE A 1 141 ? 17.499 1.530 -12.071 1.00 95.44 141 PHE A C 1
ATOM 1049 O O . PHE A 1 141 ? 17.685 1.246 -13.256 1.00 95.44 141 PHE A O 1
ATOM 1056 N N . LEU A 1 142 ? 16.638 2.488 -11.713 1.00 94.06 142 LEU A N 1
ATOM 1057 C CA . LEU A 1 142 ? 15.868 3.254 -12.699 1.00 94.06 142 LEU A CA 1
ATOM 1058 C C . LEU A 1 142 ? 16.744 4.194 -13.533 1.00 94.06 142 LEU A C 1
ATOM 1060 O O . LEU A 1 142 ? 16.448 4.425 -14.703 1.00 94.06 142 LEU A O 1
ATOM 1064 N N . SER A 1 143 ? 17.822 4.725 -12.955 1.00 93.38 143 SER A N 1
ATOM 1065 C CA . SER A 1 143 ? 18.775 5.576 -13.678 1.00 93.38 143 SER A CA 1
ATOM 1066 C C . SER A 1 143 ? 19.585 4.785 -14.708 1.00 93.38 143 SER A C 1
ATOM 1068 O O . SER A 1 143 ? 19.989 5.348 -15.719 1.00 93.38 143 SER A O 1
ATOM 1070 N N . GLU A 1 144 ? 19.780 3.485 -14.486 1.00 92.69 144 GLU A N 1
ATOM 1071 C CA . GLU A 1 144 ? 20.413 2.578 -15.449 1.00 92.69 144 GLU A CA 1
ATOM 1072 C C . GLU A 1 144 ? 19.430 2.097 -16.525 1.00 92.69 144 GLU A C 1
ATOM 1074 O O . GLU A 1 144 ? 19.759 2.090 -17.709 1.00 92.69 144 GLU A O 1
ATOM 1079 N N . THR A 1 145 ? 18.212 1.719 -16.127 1.00 91.12 145 THR A N 1
ATOM 1080 C CA . THR A 1 145 ? 17.243 1.058 -17.023 1.00 91.12 145 THR A CA 1
ATOM 1081 C C . THR A 1 145 ? 16.446 2.051 -17.877 1.00 91.12 145 THR A C 1
ATOM 1083 O O . THR A 1 145 ? 16.091 1.753 -19.016 1.00 91.12 145 THR A O 1
ATOM 1086 N N . GLY A 1 146 ? 16.168 3.248 -17.353 1.00 90.75 146 GLY A N 1
ATOM 1087 C CA . GLY A 1 146 ? 15.343 4.260 -18.013 1.00 90.75 146 GLY A CA 1
ATOM 1088 C C . GLY A 1 146 ? 15.637 5.674 -17.505 1.00 90.75 146 GLY A C 1
ATOM 1089 O O . GLY A 1 146 ? 14.763 6.276 -16.877 1.00 90.75 146 GLY A O 1
ATOM 1090 N N . PRO A 1 147 ? 16.834 6.238 -17.769 1.00 92.00 147 PRO A N 1
ATOM 1091 C CA . PRO A 1 147 ? 17.295 7.491 -17.162 1.00 92.00 147 PRO A CA 1
ATOM 1092 C C . PRO A 1 147 ? 16.377 8.689 -17.426 1.00 92.00 147 PRO A C 1
ATOM 1094 O O . PRO A 1 147 ? 16.097 9.452 -16.503 1.00 92.00 147 PRO A O 1
ATOM 1097 N N . ALA A 1 148 ? 15.878 8.847 -18.657 1.00 93.06 148 ALA A N 1
ATOM 1098 C CA . ALA A 1 148 ? 14.988 9.953 -19.015 1.00 93.06 148 ALA A CA 1
ATOM 1099 C C . ALA A 1 148 ? 13.658 9.884 -18.243 1.00 93.06 148 ALA A C 1
ATOM 1101 O O . ALA A 1 148 ? 13.283 10.842 -17.571 1.00 93.06 148 ALA A O 1
ATOM 1102 N N . LEU A 1 149 ? 13.006 8.715 -18.250 1.00 92.38 149 LEU A N 1
ATOM 1103 C CA . LEU A 1 149 ? 11.763 8.486 -17.506 1.00 92.38 149 LEU A CA 1
ATOM 1104 C C . LEU A 1 149 ? 11.970 8.656 -15.999 1.00 92.38 149 LEU A C 1
ATOM 1106 O O . LEU A 1 149 ? 11.170 9.310 -15.336 1.00 92.38 149 LEU A O 1
ATOM 1110 N N . SER A 1 150 ? 13.059 8.103 -15.459 1.00 92.88 150 SER A N 1
ATOM 1111 C CA . SER A 1 150 ? 13.424 8.237 -14.046 1.00 92.88 150 SER A CA 1
ATOM 1112 C C . SER A 1 150 ? 13.544 9.709 -13.636 1.00 92.88 150 SER A C 1
ATOM 1114 O O . SER A 1 150 ? 12.943 10.127 -12.641 1.00 92.88 150 SER A O 1
ATOM 1116 N N . ALA A 1 151 ? 14.249 10.513 -14.440 1.00 93.81 151 ALA A N 1
ATOM 1117 C CA . ALA A 1 151 ? 14.456 11.933 -14.183 1.00 93.81 151 ALA A CA 1
ATOM 1118 C C . ALA A 1 151 ? 13.134 12.718 -14.153 1.00 93.81 151 ALA A C 1
ATOM 1120 O O . ALA A 1 151 ? 12.924 13.512 -13.231 1.00 93.81 151 ALA A O 1
ATOM 1121 N N . GLU A 1 152 ? 12.215 12.446 -15.083 1.00 95.00 152 GLU A N 1
ATOM 1122 C CA . GLU A 1 152 ? 10.890 13.082 -15.134 1.00 95.00 152 GLU A CA 1
ATOM 1123 C C . GLU A 1 152 ? 10.050 12.816 -13.874 1.00 95.00 152 GLU A C 1
ATOM 1125 O O . GLU A 1 152 ? 9.267 13.668 -13.450 1.00 95.00 152 GLU A O 1
ATOM 1130 N N . GLN A 1 153 ? 10.245 11.667 -13.219 1.00 94.88 153 GLN A N 1
ATOM 1131 C CA . GLN A 1 153 ? 9.474 11.297 -12.029 1.00 94.88 153 GLN A CA 1
ATOM 1132 C C . GLN A 1 153 ? 10.071 11.810 -10.707 1.00 94.88 153 GLN A C 1
ATOM 1134 O O . GLN A 1 153 ? 9.466 11.627 -9.645 1.00 94.88 153 GLN A O 1
ATOM 1139 N N . THR A 1 154 ? 11.228 12.482 -10.739 1.00 92.44 154 THR A N 1
ATOM 1140 C CA . THR A 1 154 ? 11.941 12.962 -9.538 1.00 92.44 154 THR A CA 1
ATOM 1141 C C . THR A 1 154 ? 11.051 13.805 -8.622 1.00 92.44 154 THR A C 1
ATOM 1143 O O . THR A 1 154 ? 11.106 13.654 -7.402 1.00 92.44 154 THR A O 1
ATOM 1146 N N . GLY A 1 155 ? 10.187 14.653 -9.192 1.00 94.31 155 GLY A N 1
ATOM 1147 C CA . GLY A 1 155 ? 9.273 15.502 -8.422 1.00 94.31 155 GLY A CA 1
ATOM 1148 C C . GLY A 1 155 ? 8.271 14.702 -7.584 1.00 94.31 155 GLY A C 1
ATOM 1149 O O . GLY A 1 155 ? 8.119 14.958 -6.389 1.00 94.31 155 GLY A O 1
ATOM 1150 N N . PHE A 1 156 ? 7.635 13.688 -8.176 1.00 95.69 156 PHE A N 1
ATOM 1151 C CA . PHE A 1 156 ? 6.683 12.826 -7.471 1.00 95.69 156 PHE A CA 1
ATOM 1152 C C . PHE A 1 156 ? 7.366 11.970 -6.398 1.00 95.69 156 PHE A C 1
ATOM 1154 O O . PHE A 1 156 ? 6.844 11.844 -5.287 1.00 95.69 156 PHE A O 1
ATOM 1161 N N . TRP A 1 157 ? 8.556 11.432 -6.687 1.00 92.12 157 TRP A N 1
ATOM 1162 C CA . TRP A 1 157 ? 9.342 10.683 -5.703 1.00 92.12 157 TRP A CA 1
ATOM 1163 C C . TRP A 1 157 ? 9.799 11.559 -4.535 1.00 92.12 157 TRP A C 1
ATOM 1165 O O . TRP A 1 157 ? 9.691 11.148 -3.378 1.00 92.12 157 TRP A O 1
ATOM 1175 N N . GLY A 1 158 ? 10.264 12.775 -4.828 1.00 94.19 158 GLY A N 1
ATOM 1176 C CA . GLY A 1 158 ? 10.659 13.757 -3.824 1.00 94.19 158 GLY A CA 1
ATOM 1177 C C . GLY A 1 158 ? 9.488 14.150 -2.929 1.00 94.19 158 GLY A C 1
ATOM 1178 O O . GLY A 1 158 ? 9.613 14.105 -1.706 1.00 94.19 158 GLY A O 1
ATOM 1179 N N . PHE A 1 159 ? 8.325 14.442 -3.521 1.00 96.62 159 PHE A N 1
ATOM 1180 C CA . PHE A 1 159 ? 7.101 14.722 -2.771 1.00 96.62 159 PHE A CA 1
ATOM 1181 C C . PHE A 1 159 ? 6.733 13.566 -1.834 1.00 96.62 159 PHE A C 1
ATOM 1183 O O . PHE A 1 159 ? 6.490 13.800 -0.649 1.00 96.62 159 PHE A O 1
ATOM 1190 N N . GLN A 1 160 ? 6.757 12.321 -2.329 1.00 96.06 160 GLN A N 1
ATOM 1191 C CA . GLN A 1 160 ? 6.470 11.150 -1.502 1.00 96.06 160 GLN A CA 1
ATOM 1192 C C . GLN A 1 160 ? 7.413 11.082 -0.293 1.00 96.06 160 GLN A C 1
ATOM 1194 O O . GLN A 1 160 ? 6.957 10.980 0.844 1.00 96.06 160 GLN A O 1
ATOM 1199 N N . VAL A 1 161 ? 8.727 11.165 -0.519 1.00 94.69 161 VAL A N 1
ATOM 1200 C CA . VAL A 1 161 ? 9.732 11.050 0.549 1.00 94.69 161 VAL A CA 1
ATOM 1201 C C . VAL A 1 161 ? 9.580 12.166 1.583 1.00 94.69 161 VAL A C 1
ATOM 1203 O O . VAL A 1 161 ? 9.548 11.877 2.778 1.00 94.69 161 VAL A O 1
ATOM 1206 N N . VAL A 1 162 ? 9.430 13.419 1.146 1.00 96.56 162 VAL A N 1
ATOM 1207 C CA . VAL A 1 162 ? 9.281 14.573 2.049 1.00 96.56 162 VAL A CA 1
ATOM 1208 C C . VAL A 1 162 ? 8.051 14.415 2.939 1.00 96.56 162 VAL A C 1
ATOM 1210 O O . VAL A 1 162 ? 8.146 14.570 4.158 1.00 96.56 162 VAL A O 1
ATOM 1213 N N . VAL A 1 163 ? 6.903 14.054 2.360 1.00 96.69 163 VAL A N 1
ATOM 1214 C CA . VAL A 1 163 ? 5.673 13.865 3.135 1.00 96.69 163 VAL A CA 1
ATOM 1215 C C . VAL A 1 163 ? 5.805 12.696 4.109 1.00 96.69 163 VAL A C 1
ATOM 1217 O O . VAL A 1 163 ? 5.377 12.826 5.255 1.00 96.69 163 VAL A O 1
ATOM 1220 N N . LEU A 1 164 ? 6.433 11.584 3.712 1.00 95.38 164 LEU A N 1
ATOM 1221 C CA . LEU A 1 164 ? 6.656 10.450 4.613 1.00 95.38 164 LEU A CA 1
ATOM 1222 C C . LEU A 1 164 ? 7.582 10.806 5.781 1.00 95.38 164 LEU A C 1
ATOM 1224 O O . LEU A 1 164 ? 7.307 10.386 6.901 1.00 95.38 164 LEU A O 1
ATOM 1228 N N . VAL A 1 165 ? 8.626 11.612 5.565 1.00 94.88 165 VAL A N 1
ATOM 1229 C CA . VAL A 1 165 ? 9.510 12.095 6.644 1.00 94.88 165 VAL A CA 1
ATOM 1230 C C . VAL A 1 165 ? 8.743 12.985 7.625 1.00 94.88 165 VAL A C 1
ATOM 1232 O O . VAL A 1 165 ? 8.837 12.796 8.840 1.00 94.88 165 VAL A O 1
ATOM 1235 N N . ILE A 1 166 ? 7.934 13.919 7.116 1.00 94.31 166 ILE A N 1
ATOM 1236 C CA . ILE A 1 166 ? 7.098 14.790 7.955 1.00 94.31 166 ILE A CA 1
ATOM 1237 C C . ILE A 1 166 ? 6.072 13.960 8.737 1.00 94.31 166 ILE A C 1
ATOM 1239 O O . ILE A 1 166 ? 5.899 14.158 9.941 1.00 94.31 166 ILE A O 1
ATOM 1243 N N . ALA A 1 167 ? 5.413 13.004 8.079 1.00 92.50 167 ALA A N 1
ATOM 1244 C CA . ALA A 1 167 ? 4.436 12.122 8.706 1.00 92.50 167 ALA A CA 1
ATOM 1245 C C . ALA A 1 167 ? 5.076 11.223 9.772 1.00 92.50 167 ALA A C 1
ATOM 1247 O O . ALA A 1 167 ? 4.487 11.033 10.833 1.00 92.50 167 ALA A O 1
ATOM 1248 N N . LEU A 1 168 ? 6.297 10.733 9.540 1.00 90.00 168 LEU A N 1
ATOM 1249 C CA . LEU A 1 168 ? 7.071 9.960 10.509 1.00 90.00 168 LEU A CA 1
ATOM 1250 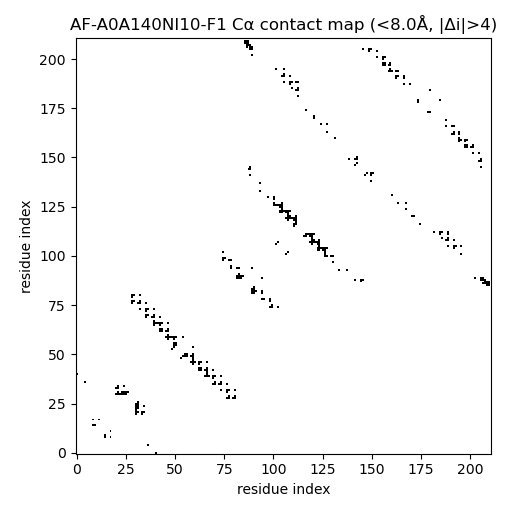C C . LEU A 1 168 ? 7.328 10.766 11.786 1.00 90.00 168 LEU A C 1
ATOM 1252 O O . LEU A 1 168 ? 6.987 10.316 12.882 1.00 90.00 168 LEU A O 1
ATOM 1256 N N . ALA A 1 169 ? 7.861 11.982 11.643 1.00 88.31 169 ALA A N 1
ATOM 1257 C CA . ALA A 1 169 ? 8.095 12.882 12.769 1.00 88.31 169 ALA A CA 1
ATOM 1258 C C . ALA A 1 169 ? 6.783 13.231 13.494 1.00 88.31 169 ALA A C 1
ATOM 1260 O O . ALA A 1 169 ? 6.720 13.210 14.726 1.00 88.31 169 ALA A O 1
ATOM 1261 N N . GLY A 1 170 ? 5.715 13.486 12.732 1.00 87.50 170 GLY A N 1
ATOM 1262 C CA . GLY A 1 170 ? 4.381 13.761 13.253 1.00 87.50 170 GLY A CA 1
ATOM 1263 C C . GLY A 1 170 ? 3.818 12.600 14.072 1.00 87.50 170 GLY A C 1
ATOM 1264 O O . GLY A 1 170 ? 3.417 12.796 15.219 1.00 87.50 170 GLY A O 1
ATOM 1265 N N . PHE A 1 171 ? 3.805 11.382 13.526 1.00 84.88 171 PHE A N 1
ATOM 1266 C CA . PHE A 1 171 ? 3.268 10.206 14.210 1.00 84.88 171 PHE A CA 1
ATOM 1267 C C . PHE A 1 171 ? 4.078 9.830 15.452 1.00 84.88 171 PHE A C 1
ATOM 1269 O O . PHE A 1 171 ? 3.469 9.550 16.484 1.00 84.88 171 PHE A O 1
ATOM 1276 N N . ILE A 1 172 ? 5.413 9.901 15.407 1.00 81.62 172 ILE A N 1
ATOM 1277 C CA . ILE A 1 172 ? 6.265 9.667 16.586 1.00 81.62 172 ILE A CA 1
ATOM 1278 C C . ILE A 1 172 ? 5.999 10.730 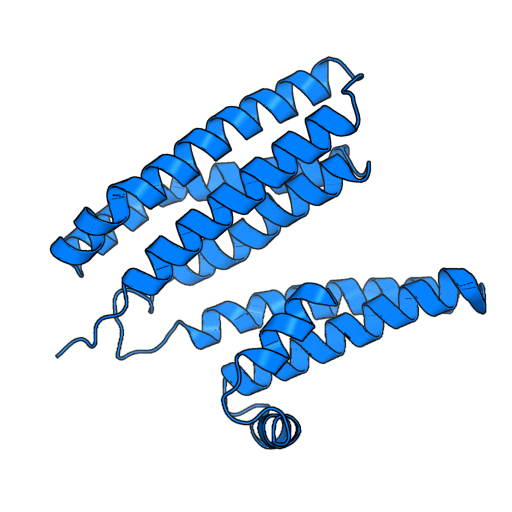17.660 1.00 81.62 172 ILE A C 1
ATOM 1280 O O . ILE A 1 172 ? 5.732 10.394 18.814 1.00 81.62 172 ILE A O 1
ATOM 1284 N N . GLY A 1 173 ? 5.991 12.015 17.293 1.00 81.94 173 GLY A N 1
ATOM 1285 C CA . GLY A 1 173 ? 5.719 13.103 18.236 1.00 81.94 173 GLY A CA 1
ATOM 1286 C C . GLY A 1 173 ? 4.332 13.001 18.882 1.00 81.94 173 GLY A C 1
ATOM 1287 O O . GLY A 1 173 ? 4.172 13.255 20.078 1.00 81.94 173 GLY A O 1
ATOM 1288 N N . MET A 1 174 ? 3.327 12.574 18.114 1.00 79.81 174 MET A N 1
ATOM 1289 C CA . MET A 1 174 ? 1.968 12.338 18.608 1.00 79.81 174 MET A CA 1
ATOM 1290 C C . MET A 1 174 ? 1.862 11.093 19.496 1.00 79.81 174 MET A C 1
ATOM 1292 O O . MET A 1 174 ? 1.089 11.101 20.457 1.00 79.81 174 MET A O 1
ATOM 1296 N N . ALA A 1 175 ? 2.645 10.048 19.219 1.00 76.56 175 ALA A N 1
ATOM 1297 C CA . ALA A 1 175 ? 2.727 8.858 20.061 1.00 76.56 175 ALA A CA 1
ATOM 1298 C C . ALA A 1 175 ? 3.292 9.192 21.450 1.00 76.56 175 ALA A C 1
ATOM 1300 O O . ALA A 1 175 ? 2.736 8.763 22.460 1.00 76.56 175 ALA A O 1
ATOM 1301 N N . LEU A 1 176 ? 4.336 10.028 21.501 1.00 78.62 176 LEU A N 1
ATOM 1302 C CA . LEU A 1 176 ? 4.981 10.457 22.746 1.00 78.62 176 LEU A CA 1
ATOM 1303 C C . LEU A 1 176 ? 4.082 11.358 23.605 1.00 78.62 176 LEU A C 1
ATOM 1305 O O . LEU A 1 176 ? 4.084 11.246 24.827 1.00 78.62 176 LEU A O 1
ATOM 1309 N N . LYS A 1 177 ? 3.281 12.235 22.987 1.00 76.69 177 LYS A N 1
ATOM 1310 C CA . LYS A 1 177 ? 2.409 13.176 23.717 1.00 76.69 177 LYS A CA 1
ATOM 1311 C C . LYS A 1 177 ? 1.074 12.574 24.180 1.00 76.69 177 LYS A C 1
ATOM 1313 O O . LYS A 1 177 ? 0.313 13.269 24.849 1.00 76.69 177 LYS A O 1
ATOM 1318 N N . GLN A 1 178 ? 0.755 11.330 23.802 1.00 67.06 178 GLN A N 1
ATOM 1319 C CA . GLN A 1 178 ? -0.495 10.580 24.062 1.00 67.06 178 GLN A CA 1
ATOM 1320 C C . GLN A 1 178 ? -1.835 11.284 23.723 1.00 67.06 178 GLN A C 1
ATOM 1322 O O . GLN A 1 178 ? -2.899 10.656 23.741 1.00 67.06 178 GLN A O 1
ATOM 1327 N N . ARG A 1 179 ? -1.819 12.560 23.326 1.00 68.19 179 ARG A N 1
ATOM 1328 C CA . ARG A 1 179 ? -2.977 13.372 22.947 1.00 68.19 179 ARG A CA 1
ATOM 1329 C C . ARG A 1 179 ? -2.724 14.023 21.591 1.00 68.19 179 ARG A C 1
ATOM 1331 O O . ARG A 1 179 ? -1.979 14.989 21.483 1.00 68.19 179 ARG A O 1
ATOM 1338 N N . ALA A 1 180 ? -3.385 13.496 20.567 1.00 74.38 180 ALA A N 1
ATOM 1339 C CA . ALA A 1 180 ? -3.462 14.103 19.246 1.00 74.38 180 ALA A CA 1
ATOM 1340 C C . ALA A 1 180 ? -4.939 14.277 18.861 1.00 74.38 180 ALA A C 1
ATOM 1342 O O . ALA A 1 180 ? -5.712 13.320 19.028 1.00 74.38 180 ALA A O 1
ATOM 1343 N N . PRO A 1 181 ? -5.351 15.459 18.365 1.00 84.38 181 PRO A N 1
ATOM 1344 C CA . PRO A 1 181 ? -6.698 15.660 17.850 1.00 84.38 181 PRO A CA 1
ATOM 1345 C C . PRO A 1 181 ? -6.982 14.691 16.699 1.00 84.38 181 PRO A C 1
ATOM 1347 O O . PRO A 1 181 ? -6.129 14.469 15.838 1.00 84.38 181 PRO A O 1
ATOM 1350 N N . LYS A 1 182 ? -8.204 14.148 16.644 1.00 84.88 182 LYS A N 1
ATOM 1351 C CA . LYS A 1 182 ? -8.624 13.246 15.555 1.00 84.88 182 LYS A CA 1
ATOM 1352 C C . LYS A 1 182 ? -8.477 13.904 14.177 1.00 84.88 182 LYS A C 1
ATOM 1354 O O . LYS A 1 182 ? -8.058 13.239 13.238 1.00 84.88 182 LYS A O 1
ATOM 1359 N N . ALA A 1 183 ? -8.759 15.206 14.086 1.00 87.12 183 ALA A N 1
ATOM 1360 C CA . ALA A 1 183 ? -8.597 15.98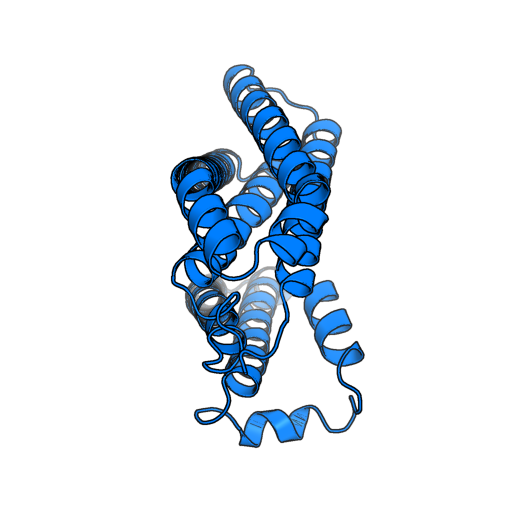4 12.860 1.00 87.12 183 ALA A CA 1
ATOM 1361 C C . ALA A 1 183 ? -7.142 15.979 12.368 1.00 87.12 183 ALA A C 1
ATOM 1363 O O . ALA A 1 183 ? -6.895 15.668 11.212 1.00 87.12 183 ALA A O 1
ATOM 1364 N N . THR A 1 184 ? -6.171 16.224 13.252 1.00 87.00 184 THR A N 1
ATOM 1365 C CA . THR A 1 184 ? -4.743 16.205 12.900 1.00 87.00 184 THR A CA 1
ATOM 1366 C C . THR A 1 184 ? -4.300 14.829 12.408 1.00 87.00 184 THR A C 1
ATOM 1368 O O . THR A 1 184 ? -3.619 14.740 11.392 1.00 87.00 184 THR A O 1
ATOM 1371 N N . LEU A 1 185 ? -4.728 13.751 13.076 1.00 88.12 185 LEU A N 1
ATOM 1372 C CA . LEU A 1 185 ? -4.413 12.385 12.644 1.00 88.12 185 LEU A CA 1
ATOM 1373 C C . LEU A 1 185 ? -5.014 12.063 11.270 1.00 88.12 185 LEU A C 1
ATOM 1375 O O . LEU A 1 185 ? -4.338 11.459 10.441 1.00 88.12 185 LEU A O 1
ATOM 1379 N N . ALA A 1 186 ? -6.252 12.494 11.019 1.00 90.25 186 ALA A N 1
ATOM 1380 C CA . ALA A 1 186 ? -6.903 12.331 9.725 1.00 90.25 186 ALA A CA 1
ATOM 1381 C C . ALA A 1 186 ? -6.189 13.129 8.624 1.00 90.25 186 ALA A C 1
ATOM 1383 O O . ALA A 1 186 ? -5.960 12.589 7.545 1.00 90.25 186 ALA A O 1
ATOM 1384 N N . THR A 1 187 ? -5.770 14.368 8.900 1.00 91.31 187 THR A N 1
ATOM 1385 C CA . THR A 1 187 ? -4.992 15.184 7.955 1.00 91.31 187 THR A CA 1
ATOM 1386 C C . THR A 1 187 ? -3.639 14.546 7.646 1.00 91.31 187 THR A C 1
ATOM 1388 O O . THR A 1 187 ? -3.269 14.449 6.479 1.00 91.31 187 THR A O 1
ATOM 1391 N N . CYS A 1 188 ? -2.917 14.050 8.658 1.00 91.44 188 CYS A N 1
ATOM 1392 C CA . CYS A 1 188 ? -1.661 13.326 8.451 1.00 91.44 188 CYS A CA 1
ATOM 1393 C C . CYS A 1 188 ? -1.871 12.059 7.613 1.00 91.44 188 CYS A C 1
ATOM 1395 O O . CYS A 1 188 ? -1.117 11.821 6.674 1.00 91.44 188 CYS A O 1
ATOM 1397 N N . ALA A 1 189 ? -2.908 11.269 7.906 1.00 93.50 189 ALA A N 1
ATOM 1398 C CA . ALA A 1 189 ? -3.231 10.087 7.112 1.00 93.50 189 ALA A CA 1
ATOM 1399 C C . ALA A 1 189 ? -3.599 10.449 5.664 1.00 93.50 189 ALA A C 1
ATOM 1401 O O . ALA A 1 189 ? -3.123 9.802 4.737 1.00 93.50 189 ALA A O 1
ATOM 1402 N N . GLY A 1 190 ? -4.371 11.519 5.456 1.00 94.69 190 GLY A N 1
ATOM 1403 C CA . GLY A 1 190 ? -4.685 12.040 4.125 1.00 94.69 190 GLY A CA 1
ATOM 1404 C C . GLY A 1 190 ? -3.436 12.462 3.349 1.00 94.69 190 GLY A C 1
ATOM 1405 O O . GLY A 1 190 ? -3.283 12.086 2.190 1.00 94.69 190 GLY A O 1
ATOM 1406 N N . ALA A 1 191 ? -2.504 13.167 3.995 1.00 95.62 191 ALA A N 1
ATOM 1407 C CA . ALA A 1 191 ? -1.229 13.543 3.387 1.00 95.62 191 ALA A CA 1
ATOM 1408 C C . ALA A 1 191 ? -0.398 12.312 2.988 1.00 95.62 191 ALA A C 1
ATOM 1410 O O . ALA A 1 191 ? 0.120 12.261 1.875 1.00 95.62 191 ALA A O 1
ATOM 1411 N N . VAL A 1 192 ? -0.329 11.290 3.849 1.00 96.75 192 VAL A N 1
ATOM 1412 C CA . VAL A 1 192 ? 0.341 10.017 3.533 1.00 96.75 192 VAL A CA 1
ATOM 1413 C C . VAL A 1 192 ? -0.302 9.334 2.325 1.00 96.75 192 VAL A C 1
ATOM 1415 O O . VAL A 1 192 ? 0.411 8.867 1.444 1.00 96.75 192 VAL A O 1
ATOM 1418 N N . LEU A 1 193 ? -1.634 9.304 2.233 1.00 95.94 193 LEU A N 1
ATOM 1419 C CA . LEU A 1 193 ? -2.312 8.728 1.069 1.00 95.94 193 LEU A CA 1
ATOM 1420 C C . LEU A 1 193 ? -1.993 9.497 -0.218 1.00 95.94 193 LEU A C 1
ATOM 1422 O O . LEU A 1 193 ? -1.744 8.871 -1.244 1.00 95.94 193 LEU A O 1
ATOM 1426 N N . LEU A 1 194 ? -1.948 10.832 -0.175 1.00 96.62 194 LEU A N 1
ATOM 1427 C CA . LEU A 1 194 ? -1.547 11.648 -1.326 1.00 96.62 194 LEU A CA 1
ATOM 1428 C C . LEU A 1 194 ? -0.093 11.388 -1.739 1.00 96.62 194 LEU A C 1
ATOM 1430 O O . LEU A 1 194 ? 0.199 11.316 -2.930 1.00 96.62 194 LEU A O 1
ATOM 1434 N N . ALA A 1 195 ? 0.807 11.204 -0.773 1.00 96.75 195 ALA A N 1
ATOM 1435 C CA . ALA A 1 195 ? 2.199 10.839 -1.023 1.00 96.75 195 ALA A CA 1
ATOM 1436 C C . ALA A 1 195 ? 2.323 9.472 -1.709 1.00 96.75 195 ALA A C 1
ATOM 1438 O O . ALA A 1 195 ? 3.046 9.336 -2.696 1.00 96.75 195 ALA A O 1
ATOM 1439 N N . GLU A 1 196 ? 1.579 8.472 -1.235 1.00 96.44 196 GLU A N 1
ATOM 1440 C CA . GLU A 1 196 ? 1.545 7.151 -1.865 1.00 96.44 196 GLU A CA 1
ATOM 1441 C C . GLU A 1 196 ? 0.930 7.207 -3.270 1.00 96.44 196 GLU A C 1
ATOM 1443 O O . GLU A 1 196 ? 1.455 6.577 -4.186 1.00 96.44 196 GLU A O 1
ATOM 1448 N N . LEU A 1 197 ? -0.125 8.003 -3.484 1.00 95.25 197 LEU A N 1
ATOM 1449 C CA . LEU A 1 197 ? -0.712 8.216 -4.812 1.00 95.25 197 LEU A CA 1
ATOM 1450 C C . LEU A 1 197 ? 0.269 8.898 -5.774 1.00 95.25 197 LEU A C 1
ATOM 1452 O O . LEU A 1 197 ? 0.391 8.463 -6.915 1.00 95.25 197 LEU A O 1
ATOM 1456 N N . ALA A 1 198 ? 1.017 9.903 -5.316 1.00 96.31 198 ALA A N 1
ATOM 1457 C CA . ALA A 1 198 ? 2.087 10.518 -6.097 1.00 96.31 198 ALA A CA 1
ATOM 1458 C C . ALA A 1 198 ? 3.162 9.491 -6.492 1.00 96.31 198 ALA A C 1
ATOM 1460 O O . ALA A 1 198 ? 3.534 9.403 -7.661 1.00 96.31 198 ALA A O 1
ATOM 1461 N N . GLY A 1 199 ? 3.595 8.645 -5.550 1.00 94.81 199 GLY A N 1
ATOM 1462 C CA . GLY A 1 199 ? 4.513 7.539 -5.838 1.00 94.81 199 GLY A CA 1
ATOM 1463 C C . GLY A 1 199 ? 3.939 6.503 -6.815 1.00 94.81 199 GLY A C 1
ATOM 1464 O O . GLY A 1 199 ? 4.691 5.877 -7.562 1.00 94.81 199 GLY A O 1
ATOM 1465 N N . ARG A 1 200 ? 2.611 6.324 -6.855 1.00 94.44 200 ARG A N 1
ATOM 1466 C CA . ARG A 1 200 ? 1.937 5.458 -7.839 1.00 94.44 200 ARG A CA 1
ATOM 1467 C C . ARG A 1 200 ? 1.886 6.082 -9.226 1.00 94.44 200 ARG A C 1
ATOM 1469 O O . ARG A 1 200 ? 2.132 5.367 -10.189 1.00 94.44 200 ARG A O 1
ATOM 1476 N N . ILE A 1 201 ? 1.636 7.386 -9.331 1.00 94.94 201 ILE A N 1
ATOM 1477 C CA . ILE A 1 201 ? 1.717 8.116 -10.606 1.00 94.94 201 ILE A CA 1
ATOM 1478 C C . ILE A 1 201 ? 3.129 7.986 -11.183 1.00 94.94 201 ILE A C 1
ATOM 1480 O O . ILE A 1 201 ? 3.285 7.566 -12.327 1.00 94.94 201 ILE A O 1
ATOM 1484 N N . ALA A 1 202 ? 4.147 8.244 -10.358 1.00 94.81 202 ALA A N 1
ATOM 1485 C CA . ALA A 1 202 ? 5.543 8.070 -10.738 1.00 94.81 202 ALA A CA 1
ATOM 1486 C C . ALA A 1 202 ? 5.823 6.657 -11.265 1.00 94.81 202 ALA A C 1
ATOM 1488 O O . ALA A 1 202 ? 6.410 6.499 -12.325 1.00 94.81 202 ALA A O 1
ATOM 1489 N N . PHE A 1 203 ? 5.356 5.627 -10.553 1.00 95.38 203 PHE A N 1
ATOM 1490 C CA . PHE A 1 203 ? 5.510 4.235 -10.970 1.00 95.38 203 PHE A CA 1
ATOM 1491 C C . PHE A 1 203 ? 4.850 3.933 -12.328 1.00 95.38 203 PHE A C 1
ATOM 1493 O O . PHE A 1 203 ? 5.483 3.326 -13.192 1.00 95.38 203 PHE A O 1
ATOM 1500 N N . TYR A 1 204 ? 3.604 4.365 -12.545 1.00 93.94 204 TYR A N 1
ATOM 1501 C CA . TYR A 1 204 ? 2.899 4.100 -13.804 1.00 93.94 204 TYR A CA 1
ATOM 1502 C C . TYR A 1 204 ? 3.533 4.813 -15.003 1.00 93.94 204 TYR A C 1
ATOM 1504 O O . TYR A 1 204 ? 3.537 4.265 -16.101 1.00 93.94 204 TYR A O 1
ATOM 1512 N N . ASN A 1 205 ? 4.142 5.980 -14.789 1.00 95.06 205 ASN A N 1
ATOM 1513 C CA . ASN A 1 205 ? 4.865 6.708 -15.832 1.00 95.06 205 ASN A CA 1
ATOM 1514 C C . ASN A 1 205 ? 6.190 6.043 -16.245 1.00 95.06 205 ASN A C 1
ATOM 1516 O O . ASN A 1 205 ? 6.775 6.432 -17.248 1.00 95.06 205 ASN A O 1
ATOM 1520 N N . LEU A 1 206 ? 6.664 5.022 -15.520 1.00 93.44 206 LEU A N 1
ATOM 1521 C CA . LEU A 1 206 ? 7.845 4.239 -15.913 1.00 93.44 206 LEU A CA 1
ATOM 1522 C C . LEU A 1 206 ? 7.547 3.200 -17.006 1.00 93.44 206 LEU A C 1
ATOM 1524 O O . LEU A 1 206 ? 8.415 2.386 -17.337 1.00 93.44 206 LEU A O 1
ATOM 1528 N N . TRP A 1 207 ? 6.326 3.196 -17.546 1.00 90.50 207 TRP A N 1
ATOM 1529 C CA . TRP A 1 207 ? 5.931 2.300 -18.619 1.00 90.50 207 TRP A CA 1
ATOM 1530 C C . TRP A 1 207 ? 6.704 2.600 -19.905 1.00 90.50 207 TRP A C 1
ATOM 1532 O O . TRP A 1 207 ? 6.536 3.648 -20.526 1.00 90.50 207 TRP A O 1
ATOM 1542 N N . GLN A 1 208 ? 7.518 1.639 -20.330 1.00 88.06 208 GLN A N 1
ATOM 1543 C CA . GLN A 1 208 ? 8.162 1.629 -21.635 1.00 88.06 208 GLN A CA 1
ATOM 1544 C C . GLN A 1 208 ? 8.398 0.180 -22.049 1.00 88.06 208 GLN A C 1
ATOM 1546 O O . GLN A 1 208 ? 8.881 -0.626 -21.250 1.00 88.06 208 GLN A O 1
ATOM 1551 N N . ILE A 1 209 ? 8.058 -0.152 -23.294 1.00 83.19 209 ILE A N 1
ATOM 1552 C CA . ILE A 1 209 ? 8.381 -1.459 -23.867 1.00 83.19 209 ILE A CA 1
ATOM 1553 C C . ILE A 1 209 ? 9.881 -1.474 -24.155 1.00 83.19 209 ILE A C 1
ATOM 1555 O O . ILE A 1 209 ? 10.380 -0.624 -24.894 1.00 83.19 209 ILE A O 1
ATOM 1559 N N . THR A 1 210 ? 10.600 -2.422 -23.561 1.00 69.38 210 THR A N 1
ATOM 1560 C CA . THR A 1 210 ? 12.002 -2.664 -23.910 1.00 69.38 210 THR A CA 1
ATOM 1561 C C . THR A 1 210 ? 12.054 -3.299 -25.295 1.00 69.38 210 THR A C 1
ATOM 1563 O O . THR A 1 210 ? 11.496 -4.383 -25.478 1.00 69.38 210 THR A O 1
ATOM 1566 N N . MET A 1 211 ? 12.659 -2.600 -26.259 1.00 59.47 211 MET A N 1
ATOM 1567 C CA . MET A 1 211 ? 12.995 -3.143 -27.582 1.00 59.47 211 MET A CA 1
ATOM 1568 C C . MET A 1 211 ? 14.305 -3.920 -27.517 1.00 59.47 211 MET A C 1
ATOM 1570 O O . MET A 1 211 ? 15.204 -3.463 -26.776 1.00 59.47 211 MET A O 1
#